Protein 3JS6 (pdb70)

B-factor: mean 37.09, std 14.94, range [9.84, 82.61]

Solvent-accessible surface area: 16331 Å² total

InterPro domains:
  IPR040607 Actin-like protein, N-terminal [PF17989] (8-165)
  IPR043129 ATPase, nucleotide binding domain [SSF53067] (5-173)
  IPR043129 ATPase, nucleotide binding domain [SSF53067] (182-334)
  IPR049067 Actin homologue MreB-like, C-terminal [PF21522] (188-307)

CATH classification: 3.30.420.40 (+1 more: 3.30.420.40)

Radius of gyration: 21.17 Å; Cα contacts (8 Å, |Δi|>4): 596; chains: 1; bounding box: 54×42×55 Å

Sequence (315 aa):
SNVYVALDFGNGFVKGKINDEKFVIPSRIGRKTNENNQLKGFVDNKLDVSEFIINGNNDEVLLFGNDLDKTTNTGKDTASTNDRYDIKSFKDLVECSIGLLAREVPEEVVNV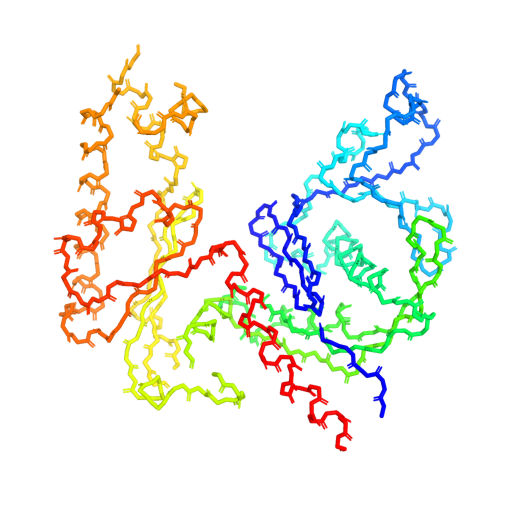VIATGPSNEIGTDKQAKFEKLLNKSRLIEIDGIAKTINVKGVKIVAQPGTLLDLNENGKVFKAFTEGKYSVLDFGSGTTIIDTYQNKRVEEESFVINKGTIDFYKRIASHVSTPRMIEKGLEFKDEFYKEQDSLIEEVSNFEITVGNINSIDRIIVTGGGANIHFDSLSHYYSDVFEKADDSQFSNV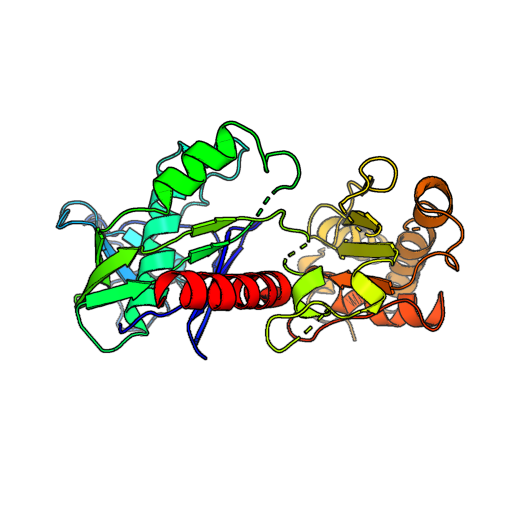RGYEKLGELLKNKVEQ

Foldseek 3Di:
DDEWEFWEPDDQWIWDDTDHDIDIAGQKKFWDDPPDDDQAQPDDDPDFKKWKDWQPNPVTTMIGGNCRVSRDVRIDHQDDPLVSLPPPSVLVSVVVRVVVNQVVDPDQEHEYEYFYEAPVCFPPVSVVSNVVSVQAWIWMAINNRTHTYHHLYYHYYHQVLLQQLPQDPLDGNPCLLAAKEWEFAAEAQKTWIWIDGNHTDPQQIDMGRHHVVNLLVQLCVVVVDSVVCVPDVVVVVSNCVSLVVVVVVVCSNCVRVHDLVRHQAYEYAYPCSVVCVVVNCVVDPNHYDYDPPSVCSSGSSSRSVRVVVVVVSVD

Organism: Staphylococcus aureus (NCBI:txid1280)

Nearest PDB structures (foldseek):
  3js6-assembly1_A  TM=1.003E+00  e=4.652E-65  Staphylococcus aureus
  4apw-assembly1_A  TM=8.406E-01  e=7.260E-22  Clostridium tetani
  2fsj-assembly1_A  TM=7.275E-01  e=1.769E-17  Thermoplasma acidophilum DSM 1728
  2fsk-assembly1_A  TM=7.259E-01  e=1.001E-16  Thermoplasma acidophilum DSM 1728
  4xhn-assembly1_A  TM=6.746E-01  e=5.666E-16  Bacillus thuringiensis serovar kurstaki str. YBT-1520

Structure (mmCIF, N/CA/C/O backbone):
data_3JS6
#
_entry.id   3JS6
#
_cell.length_a   49.710
_cell.length_b   74.040
_cell.length_c   50.630
_cell.angle_alpha   90.00
_cell.angle_beta   110.85
_cell.angle_gamma   90.00
#
_symmetry.space_group_name_H-M   'P 1 21 1'
#
loop_
_entity.id
_entity.type
_entity.pdbx_description
1 polymer 'Uncharacterized ParM protein'
2 water water
#
loop_
_atom_site.group_PDB
_atom_site.id
_atom_site.type_symbol
_atom_site.label_atom_id
_atom_site.label_alt_id
_atom_site.label_comp_id
_atom_site.label_asym_id
_atom_site.label_entity_id
_atom_site.label_seq_id
_atom_site.pdbx_PDB_ins_code
_atom_site.Cartn_x
_atom_site.Cartn_y
_atom_site.Cartn_z
_atom_site.occupancy
_atom_site.B_iso_or_equiv
_atom_site.auth_seq_id
_atom_site.auth_comp_id
_atom_site.auth_asym_id
_atom_site.auth_atom_id
_atom_site.pdbx_PDB_model_num
ATOM 1 N N . SER A 1 2 ? -15.514 -3.634 -17.250 1.00 60.31 2 SER A N 1
ATOM 2 C CA . SER A 1 2 ? -15.339 -4.126 -15.856 1.00 56.94 2 SER A CA 1
ATOM 3 C C . SER A 1 2 ? -15.130 -3.013 -14.828 1.00 56.72 2 SER A C 1
ATOM 4 O O . SER A 1 2 ? -14.788 -1.875 -15.166 1.00 60.08 2 SER A O 1
ATOM 7 N N . ASN A 1 3 ? -15.342 -3.376 -13.567 1.00 43.10 3 ASN A N 1
ATOM 8 C CA . ASN A 1 3 ? -15.216 -2.478 -12.422 1.00 45.61 3 ASN A CA 1
ATOM 9 C C . ASN A 1 3 ? -13.917 -2.846 -11.664 1.00 42.09 3 ASN A C 1
ATOM 10 O O . ASN A 1 3 ? -13.971 -3.494 -10.618 1.00 35.98 3 ASN A O 1
ATOM 15 N N . VAL A 1 4 ? -12.764 -2.424 -12.177 1.00 36.28 4 VAL A N 1
ATOM 16 C CA . VAL A 1 4 ? -11.487 -2.785 -11.554 1.00 31.47 4 VAL A CA 1
ATOM 17 C C . VAL A 1 4 ? -10.725 -1.632 -10.886 1.00 29.63 4 VAL A C 1
ATOM 18 O O . VAL A 1 4 ? -10.569 -0.557 -11.451 1.00 28.77 4 VAL A O 1
ATOM 22 N N . TYR A 1 5 ? -10.251 -1.879 -9.673 1.00 20.86 5 TYR A N 1
ATOM 23 C CA . TYR A 1 5 ? -9.503 -0.886 -8.898 1.00 19.64 5 TYR A CA 1
ATOM 24 C C . TYR A 1 5 ? -8.031 -1.251 -8.808 1.00 23.87 5 TYR A C 1
ATOM 25 O O . TYR A 1 5 ? -7.672 -2.407 -8.979 1.00 22.48 5 TYR A O 1
ATOM 34 N N . VAL A 1 6 ? -7.176 -0.273 -8.516 1.00 21.28 6 VAL A N 1
ATOM 35 C CA . VAL A 1 6 ? -5.762 -0.562 -8.416 1.00 19.28 6 VAL A CA 1
ATOM 36 C C . VAL A 1 6 ? -5.297 -0.449 -6.965 1.00 22.13 6 VAL A C 1
ATOM 37 O O . VAL A 1 6 ? -5.475 0.587 -6.339 1.00 22.91 6 VAL A O 1
ATOM 49 N N . ALA A 1 8 ? -2.091 -0.506 -4.483 1.00 18.60 8 ALA A N 1
ATOM 50 C CA . ALA A 1 8 ? -0.647 -0.374 -4.479 1.00 14.71 8 ALA A CA 1
ATOM 51 C C . ALA A 1 8 ? -0.248 -0.641 -3.030 1.00 15.84 8 ALA A C 1
ATOM 52 O O . ALA A 1 8 ? -0.801 -0.044 -2.111 1.00 19.64 8 ALA A O 1
ATOM 54 N N . LEU A 1 9 ? 0.700 -1.552 -2.849 1.00 18.30 9 LEU A N 1
ATOM 55 C CA . LEU A 1 9 ? 1.143 -1.964 -1.513 1.00 21.73 9 LEU A CA 1
ATOM 56 C C . LEU A 1 9 ? 2.646 -1.987 -1.421 1.00 20.43 9 LEU A C 1
ATOM 57 O O . LEU A 1 9 ? 3.321 -2.339 -2.380 1.00 22.27 9 LEU A O 1
ATOM 62 N N . ASP A 1 10 ? 3.163 -1.629 -0.252 1.00 21.77 10 ASP A N 1
ATOM 63 C CA . ASP A 1 10 ? 4.612 -1.599 -0.038 1.00 20.48 10 ASP A CA 1
ATOM 64 C C . ASP A 1 10 ? 4.858 -2.214 1.329 1.00 21.57 10 ASP A C 1
ATOM 65 O O . ASP A 1 10 ? 4.611 -1.558 2.350 1.00 20.84 10 ASP A O 1
ATOM 70 N N . PHE A 1 11 ? 5.307 -3.464 1.355 1.00 17.72 11 PHE A N 1
ATOM 71 C CA . PHE A 1 11 ? 5.564 -4.153 2.615 1.00 24.36 11 PHE A CA 1
ATOM 72 C C . PHE A 1 11 ? 7.022 -3.939 3.002 1.00 29.63 11 PHE A C 1
ATOM 73 O O . PHE A 1 11 ? 7.865 -4.801 2.801 1.00 33.14 11 PHE A O 1
ATOM 81 N N . GLY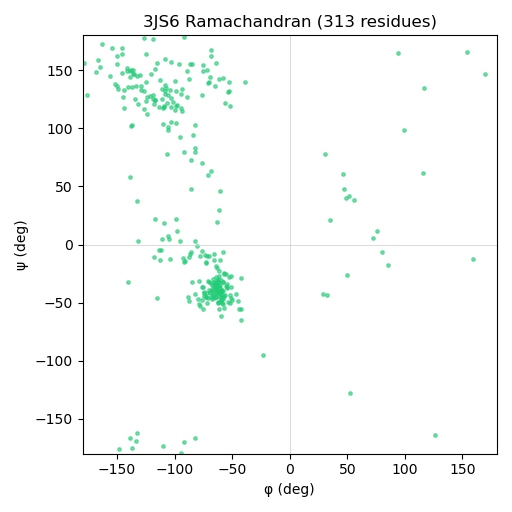 A 1 12 ? 7.305 -2.775 3.562 1.00 41.26 12 GLY A N 1
ATOM 82 C CA . GLY A 1 12 ? 8.671 -2.448 3.907 1.00 48.32 12 GLY A CA 1
ATOM 83 C C . GLY A 1 12 ? 9.174 -2.774 5.291 1.00 54.67 12 GLY A C 1
ATOM 84 O O . GLY A 1 12 ? 8.544 -3.495 6.083 1.00 49.97 12 GLY A O 1
ATOM 85 N N . ASN A 1 13 ? 10.364 -2.235 5.539 1.00 61.04 13 ASN A N 1
ATOM 86 C CA . ASN A 1 13 ? 11.084 -2.354 6.794 1.00 62.40 13 ASN A CA 1
ATOM 87 C C . ASN A 1 13 ? 10.160 -2.661 7.965 1.00 58.15 13 ASN A C 1
ATOM 88 O O . ASN A 1 13 ? 9.831 -3.819 8.233 1.00 63.48 13 ASN A O 1
ATOM 93 N N . GLY A 1 14 ? 9.749 -1.607 8.657 1.00 52.21 14 GLY A N 1
ATOM 94 C CA . GLY A 1 14 ? 8.868 -1.759 9.794 1.00 47.26 14 GLY A CA 1
ATOM 95 C C . GLY A 1 14 ? 7.469 -1.217 9.566 1.00 38.17 14 GLY A C 1
ATOM 96 O O . GLY A 1 14 ? 6.661 -1.222 10.489 1.00 28.14 14 GLY A O 1
ATOM 97 N N . PHE A 1 15 ? 7.169 -0.769 8.346 1.00 31.05 15 PHE A N 1
ATOM 98 C CA . PHE A 1 15 ? 5.846 -0.214 8.049 1.00 30.01 15 PHE A CA 1
ATOM 99 C C . PHE A 1 15 ? 5.273 -0.729 6.732 1.00 28.84 15 PHE A C 1
ATOM 100 O O . PHE A 1 15 ? 6.011 -0.970 5.781 1.00 28.65 15 PHE A O 1
ATOM 108 N N . VAL A 1 16 ? 3.953 -0.871 6.682 1.00 25.12 16 VAL A N 1
ATOM 109 C CA . VAL A 1 16 ? 3.281 -1.296 5.455 1.00 24.29 16 VAL A CA 1
ATOM 110 C C . VAL A 1 16 ? 2.560 -0.054 4.949 1.00 19.98 16 VAL A C 1
ATOM 111 O O . VAL A 1 16 ? 1.853 0.604 5.721 1.00 22.32 16 VAL A O 1
ATOM 115 N N . LYS A 1 17 ? 2.750 0.285 3.680 1.00 17.35 17 LYS A N 1
ATOM 116 C CA . LYS A 1 17 ? 2.082 1.451 3.099 1.00 16.35 17 LYS A CA 1
ATOM 117 C C . LYS A 1 17 ? 1.084 0.900 2.071 1.00 17.67 17 LYS A C 1
ATOM 118 O O . LYS A 1 17 ? 1.393 -0.051 1.366 1.00 16.47 17 LYS A O 1
ATOM 124 N N . GLY A 1 18 ? -0.090 1.512 1.997 1.00 17.19 18 GLY A N 1
ATOM 125 C CA . GLY A 1 18 ? -1.099 1.082 1.055 1.00 14.39 18 GLY A CA 1
ATOM 126 C C . GLY A 1 18 ? -1.846 2.248 0.431 1.00 18.11 18 GLY A C 1
ATOM 127 O O . GLY A 1 18 ? -2.021 3.298 1.044 1.00 18.85 18 GLY A O 1
ATOM 128 N N . LYS A 1 19 ? -2.297 2.080 -0.808 1.00 19.52 19 LYS A N 1
ATOM 129 C CA . LYS A 1 19 ? -3.054 3.162 -1.433 1.00 17.71 19 LYS A CA 1
ATOM 130 C C . LYS A 1 19 ? -4.057 2.589 -2.426 1.00 17.29 19 LYS A C 1
ATOM 131 O O . LYS A 1 19 ? -3.745 1.654 -3.159 1.00 18.54 19 LYS A O 1
ATOM 137 N N . ILE A 1 20 ? -5.272 3.122 -2.407 1.00 21.46 20 ILE A N 1
ATOM 138 C CA . ILE A 1 20 ? -6.296 2.721 -3.359 1.00 19.17 20 ILE A CA 1
ATOM 139 C C . ILE A 1 20 ? -7.074 3.999 -3.630 1.00 19.08 20 ILE A C 1
ATOM 140 O O . ILE A 1 20 ? -7.514 4.668 -2.704 1.00 22.67 20 ILE A O 1
ATOM 145 N N . ASN A 1 21 ? -7.216 4.347 -4.911 1.00 23.24 21 ASN A N 1
ATOM 146 C CA . ASN A 1 21 ? -7.886 5.577 -5.284 1.00 26.32 21 ASN A CA 1
ATOM 147 C C . ASN A 1 21 ? -7.213 6.719 -4.500 1.00 25.19 21 ASN A C 1
ATOM 148 O O . ASN A 1 21 ? -5.985 6.842 -4.534 1.00 27.19 21 ASN A O 1
ATOM 153 N N . ASP A 1 22 ? -7.980 7.539 -3.790 1.00 25.89 22 ASP A N 1
ATOM 154 C CA . ASP A 1 22 ? -7.384 8.643 -3.037 1.00 35.28 22 ASP A CA 1
ATOM 155 C C . ASP A 1 22 ? -7.175 8.307 -1.568 1.00 33.25 22 ASP A C 1
ATOM 156 O O . ASP A 1 22 ? -6.876 9.178 -0.763 1.00 31.80 22 ASP A O 1
ATOM 161 N N . GLU A 1 23 ? -7.326 7.033 -1.233 1.00 22.37 23 GLU A N 1
ATOM 162 C CA . GLU A 1 23 ? -7.189 6.566 0.144 1.00 29.07 23 GLU A CA 1
ATOM 163 C C . GLU A 1 23 ? -5.815 5.942 0.386 1.00 27.07 23 GLU A C 1
ATOM 164 O O . GLU A 1 23 ? -5.286 5.232 -0.472 1.00 27.61 23 GLU A O 1
ATOM 170 N N . LYS A 1 24 ? -5.220 6.194 1.546 1.00 23.21 24 LYS A N 1
ATOM 171 C CA . LYS A 1 24 ? -3.927 5.579 1.800 1.00 24.86 24 LYS A CA 1
ATOM 172 C C . LYS A 1 24 ? -3.717 5.318 3.273 1.00 20.78 24 LYS A C 1
ATOM 173 O O . LYS A 1 24 ? -4.449 5.844 4.083 1.00 22.19 24 LYS A O 1
ATOM 179 N N . PHE A 1 25 ? -2.759 4.452 3.607 1.00 20.50 25 PHE A N 1
ATOM 180 C CA . PHE A 1 25 ? -2.453 4.160 5.004 1.00 21.45 25 PHE A CA 1
ATOM 181 C C . PHE A 1 25 ? -0.995 3.797 5.184 1.00 21.54 25 PHE A C 1
ATOM 182 O O . PHE A 1 25 ? -0.338 3.375 4.237 1.00 22.25 25 PHE A O 1
ATOM 190 N N . VAL A 1 26 ? -0.481 4.000 6.399 1.00 20.79 26 VAL A N 1
ATOM 191 C CA . VAL A 1 26 ? 0.884 3.624 6.745 1.00 21.75 26 VAL A CA 1
ATOM 192 C C . VAL A 1 26 ? 0.750 3.158 8.208 1.00 18.66 26 VAL A C 1
ATOM 193 O O . VAL A 1 26 ? 0.315 3.895 9.065 1.00 23.71 26 VAL A O 1
ATOM 197 N N . ILE A 1 27 ? 1.051 1.885 8.430 1.00 20.39 27 ILE A N 1
ATOM 198 C CA . ILE A 1 27 ? 0.874 1.215 9.718 1.00 21.55 27 ILE A CA 1
ATOM 199 C C . ILE A 1 27 ? 2.073 0.331 9.973 1.00 25.61 27 ILE A C 1
ATOM 200 O O . ILE A 1 27 ? 2.617 -0.266 9.028 1.00 21.74 27 ILE A O 1
ATOM 205 N N . PRO A 1 28 ? 2.508 0.228 11.247 1.00 27.40 28 PRO A N 1
ATOM 206 C CA . PRO A 1 28 ? 3.654 -0.613 11.594 1.00 24.49 28 PRO A CA 1
ATOM 207 C C . PRO A 1 28 ? 3.404 -2.053 11.171 1.00 23.89 28 PRO A C 1
ATOM 208 O O . PRO A 1 28 ? 2.288 -2.545 11.252 1.00 22.21 28 PRO A O 1
ATOM 212 N N . SER A 1 29 ? 4.456 -2.726 10.720 1.00 19.06 29 SER A N 1
ATOM 213 C CA . SER A 1 29 ? 4.346 -4.108 10.279 1.00 24.07 29 SER A CA 1
ATOM 214 C C . SER A 1 29 ? 4.251 -5.030 11.504 1.00 28.78 29 SER A C 1
ATOM 215 O O . SER A 1 29 ? 5.183 -5.753 11.819 1.00 23.88 29 SER A O 1
ATOM 218 N N . ARG A 1 30 ? 3.112 -4.966 12.191 1.00 27.64 30 ARG A N 1
ATOM 219 C CA . ARG A 1 30 ? 2.835 -5.736 13.406 1.00 22.32 30 ARG A CA 1
ATOM 220 C C . ARG A 1 30 ? 1.415 -6.230 13.275 1.00 18.86 30 ARG A C 1
ATOM 221 O O . ARG A 1 30 ? 0.588 -5.579 12.663 1.00 22.29 30 ARG A O 1
ATOM 229 N N . ILE A 1 31 ? 1.121 -7.373 13.864 1.00 21.68 31 ILE A N 1
ATOM 230 C CA . ILE A 1 31 ? -0.225 -7.908 13.791 1.00 24.08 31 ILE A CA 1
ATOM 231 C C . ILE A 1 31 ? -0.592 -8.543 15.134 1.00 25.01 31 ILE A C 1
ATOM 232 O O . ILE A 1 31 ? 0.282 -8.979 15.879 1.00 25.13 31 ILE A O 1
ATOM 237 N N . GLY A 1 32 ? -1.879 -8.561 15.448 1.00 20.95 32 GLY A N 1
ATOM 238 C CA . GLY A 1 32 ? -2.335 -9.161 16.689 1.00 24.41 32 GLY A CA 1
ATOM 239 C C . GLY A 1 32 ? -3.531 -10.069 16.448 1.00 29.18 32 GLY A C 1
ATOM 240 O O . GLY A 1 32 ? -3.902 -10.379 15.300 1.00 21.79 32 GLY A O 1
ATOM 241 N N . ARG A 1 33 ? -4.165 -10.484 17.533 1.00 19.90 33 ARG A N 1
ATOM 242 C CA . ARG A 1 33 ? -5.315 -11.361 17.435 1.00 23.93 33 ARG A CA 1
ATOM 243 C C . ARG A 1 33 ? -6.170 -11.096 18.638 1.00 30.32 33 ARG A C 1
ATOM 244 O O . ARG A 1 33 ? -5.645 -10.926 19.741 1.00 30.37 33 ARG A O 1
ATOM 252 N N . LYS A 1 34 ? -7.479 -11.034 18.455 1.00 27.56 34 LYS A N 1
ATOM 253 C CA . LYS A 1 34 ? -8.288 -10.781 19.624 1.00 43.38 34 LYS A CA 1
ATOM 254 C C . LYS A 1 34 ? -8.740 -12.101 20.200 1.00 46.45 34 LYS A C 1
ATOM 255 O O . LYS A 1 34 ? -9.464 -12.864 19.560 1.00 46.65 34 LYS A O 1
ATOM 261 N N . THR A 1 35 ? -8.264 -12.370 21.412 1.00 48.65 35 THR A N 1
ATOM 262 C CA . THR A 1 35 ? -8.578 -13.593 22.128 1.00 53.82 35 THR A CA 1
ATOM 263 C C . THR A 1 35 ? -9.367 -13.268 23.385 1.00 57.06 35 THR A C 1
ATOM 264 O O . THR A 1 35 ? -9.273 -12.156 23.911 1.00 49.98 35 THR A O 1
ATOM 268 N N . ASN A 1 36 ? -10.132 -14.250 23.858 1.00 61.94 36 ASN A N 1
ATOM 269 C CA . ASN A 1 36 ? -10.981 -14.099 25.038 1.00 65.25 36 ASN A CA 1
ATOM 270 C C . ASN A 1 36 ? -10.239 -13.887 26.351 1.00 67.68 36 ASN A C 1
ATOM 271 O O . ASN A 1 36 ? -10.868 -13.618 27.378 1.00 69.82 36 ASN A O 1
ATOM 276 N N . GLU A 1 37 ? -8.916 -14.017 26.339 1.00 66.34 37 GLU A N 1
ATOM 277 C CA . GLU A 1 37 ? -8.160 -13.806 27.566 1.00 69.71 37 GLU A CA 1
ATOM 278 C C . GLU A 1 37 ? -8.176 -12.313 27.893 1.00 70.26 37 GLU A C 1
ATOM 279 O O . GLU A 1 37 ? -7.133 -11.664 27.981 1.00 74.07 37 GLU A O 1
ATOM 285 N N . ASN A 1 38 ? -9.389 -11.794 28.084 1.00 70.99 38 ASN A N 1
ATOM 286 C CA . ASN A 1 38 ? -9.642 -10.385 28.373 1.00 68.03 38 ASN A CA 1
ATOM 287 C C . ASN A 1 38 ? -8.679 -9.669 29.299 1.00 65.25 38 ASN A C 1
ATOM 288 O O . ASN A 1 38 ? -8.232 -10.190 30.329 1.00 63.61 38 ASN A O 1
ATOM 293 N N . ASN A 1 39 ? -8.395 -8.437 28.913 1.00 59.84 39 ASN A N 1
ATOM 294 C CA . ASN A 1 39 ? -7.480 -7.585 29.631 1.00 53.37 39 ASN A CA 1
ATOM 295 C C . ASN A 1 39 ? -8.260 -6.704 30.594 1.00 45.62 39 ASN A C 1
ATOM 296 O O . ASN A 1 39 ? -9.486 -6.795 30.682 1.00 43.78 39 ASN A O 1
ATOM 301 N N . GLN A 1 40 ? -7.548 -5.855 31.319 1.00 42.62 40 GLN A N 1
ATOM 302 C CA . GLN A 1 40 ? -8.197 -4.966 32.261 1.00 38.06 40 GLN A CA 1
ATOM 303 C C . GLN A 1 40 ? -8.827 -3.796 31.515 1.00 37.64 40 GLN A C 1
ATOM 304 O O . GLN A 1 40 ? -10.006 -3.529 31.699 1.00 37.28 40 GLN A O 1
ATOM 310 N N . LEU A 1 41 ? -8.051 -3.096 30.680 1.00 31.87 41 LEU A N 1
ATOM 311 C CA . LEU A 1 41 ? -8.579 -1.963 29.911 1.00 31.51 41 LEU A CA 1
ATOM 312 C C . LEU A 1 41 ? -8.606 -2.109 28.382 1.00 30.45 41 LEU A C 1
ATOM 313 O O . LEU A 1 41 ? -9.591 -1.763 27.731 1.00 28.79 41 LEU A O 1
ATOM 318 N N . LYS A 1 42 ? -7.507 -2.579 27.820 1.00 29.06 42 LYS A N 1
ATOM 319 C CA . LYS A 1 42 ? -7.381 -2.712 26.367 1.00 29.10 42 LYS A CA 1
ATOM 320 C C . LYS A 1 42 ? -8.546 -3.481 25.757 1.00 28.88 42 LYS A C 1
ATOM 321 O O . LYS A 1 42 ? -8.787 -4.628 26.112 1.00 30.71 42 LYS A O 1
ATOM 327 N N . GLY A 1 43 ? -9.282 -2.830 24.865 1.00 33.26 43 GLY A N 1
ATOM 328 C CA . GLY A 1 43 ? -10.421 -3.481 24.231 1.00 40.73 43 GLY A CA 1
ATOM 329 C C . GLY A 1 43 ? -11.697 -3.372 25.054 1.00 40.18 43 GLY A C 1
ATOM 330 O O . GLY A 1 43 ? -12.803 -3.582 24.540 1.00 39.03 43 GLY A O 1
ATOM 331 N N . PHE A 1 44 ? -11.550 -3.046 26.335 1.00 30.02 44 PHE A N 1
ATOM 332 C CA . PHE A 1 44 ? -12.707 -2.910 27.209 1.00 30.49 44 PHE A CA 1
ATOM 333 C C . PHE A 1 44 ? -13.290 -1.481 27.200 1.00 24.03 44 PHE A C 1
ATOM 334 O O . PHE A 1 44 ? -14.495 -1.303 27.112 1.00 25.81 44 PHE A O 1
ATOM 342 N N . VAL A 1 45 ? -12.438 -0.462 27.286 1.00 27.81 45 VAL A N 1
ATOM 343 C CA . VAL A 1 45 ? -12.913 0.929 27.291 1.00 28.74 45 VAL A CA 1
ATOM 344 C C . VAL A 1 45 ? -13.492 1.325 25.916 1.00 39.75 45 VAL A C 1
ATOM 345 O O . VAL A 1 45 ? -13.216 0.658 24.917 1.00 37.08 45 VAL A O 1
ATOM 349 N N . ASP A 1 46 ? -14.276 2.402 25.857 1.00 32.43 46 ASP A N 1
ATOM 350 C CA . ASP A 1 46 ? -14.908 2.831 24.595 1.00 42.91 46 ASP A CA 1
ATOM 351 C C . ASP A 1 46 ? -14.130 3.673 23.566 1.00 37.72 46 ASP A C 1
ATOM 352 O O . ASP A 1 46 ? -14.702 4.071 22.550 1.00 39.97 46 ASP A O 1
ATOM 357 N N . ASN A 1 47 ? -12.855 3.952 23.802 1.00 30.95 47 ASN A N 1
ATOM 358 C CA . ASN A 1 47 ? -12.093 4.763 22.857 1.00 33.52 47 ASN A CA 1
ATOM 359 C C . ASN A 1 47 ? -12.180 4.203 21.439 1.00 36.90 47 ASN A C 1
ATOM 360 O O . ASN A 1 47 ? -12.004 3.003 21.235 1.00 31.31 47 ASN A O 1
ATOM 365 N N . LYS A 1 48 ? -12.464 5.077 20.471 1.00 29.81 48 LYS A N 1
ATOM 366 C CA . LYS A 1 48 ? -12.533 4.672 19.065 1.00 35.16 48 LYS A CA 1
ATOM 367 C C . LYS A 1 48 ? -11.089 4.669 18.593 1.00 29.01 48 LYS A C 1
ATOM 368 O O . LYS A 1 48 ? -10.499 5.729 18.350 1.00 34.63 48 LYS A O 1
ATOM 374 N N . LEU A 1 49 ? -10.521 3.479 18.481 1.00 24.86 49 LEU A N 1
ATOM 375 C CA . LEU A 1 49 ? -9.122 3.334 18.100 1.00 20.85 49 LEU A CA 1
ATOM 376 C C . LEU A 1 49 ? -8.908 3.081 16.615 1.00 29.59 49 LEU A C 1
ATOM 377 O O . LEU A 1 49 ? -9.788 2.557 15.919 1.00 30.85 49 LEU A O 1
ATOM 382 N N . ASP A 1 50 ? -7.724 3.449 16.141 1.00 25.11 50 ASP A N 1
ATOM 383 C CA . ASP A 1 50 ? -7.376 3.259 14.737 1.00 30.66 50 ASP A CA 1
ATOM 384 C C . ASP A 1 50 ? -6.832 1.847 14.563 1.00 21.49 50 ASP A C 1
ATOM 385 O O . ASP A 1 50 ? -5.614 1.631 14.421 1.00 24.47 50 ASP A O 1
ATOM 390 N N . VAL A 1 51 ? -7.740 0.881 14.640 1.00 22.24 51 VAL A N 1
ATOM 391 C CA . VAL A 1 51 ? -7.382 -0.525 14.494 1.00 22.31 51 VAL A CA 1
ATOM 392 C C . VAL A 1 51 ? -8.642 -1.260 14.039 1.00 25.48 51 VAL A C 1
ATOM 393 O O . VAL A 1 51 ? -9.749 -0.896 14.430 1.00 24.39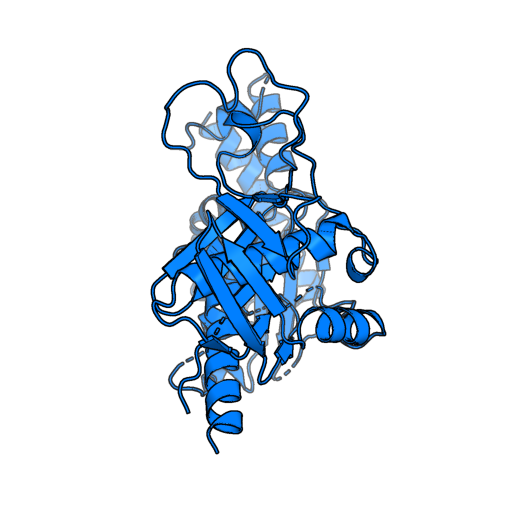 51 VAL A O 1
ATOM 397 N N . SER A 1 52 ? -8.479 -2.278 13.201 1.00 21.14 52 SER A N 1
ATOM 398 C CA . SER A 1 52 ? -9.618 -3.038 12.698 1.00 24.28 52 SER A CA 1
ATOM 399 C C . SER A 1 52 ? -9.517 -4.535 12.957 1.00 21.80 52 SER A C 1
ATOM 400 O O . SER A 1 52 ? -8.451 -5.058 13.271 1.00 24.05 52 SER A O 1
ATOM 403 N N . GLU A 1 53 ? -10.650 -5.210 12.829 1.00 25.04 53 GLU A N 1
ATOM 404 C CA . GLU A 1 53 ? -10.731 -6.651 13.028 1.00 25.84 53 GLU A CA 1
ATOM 405 C C . GLU A 1 53 ? -10.916 -7.290 11.680 1.00 23.53 53 GLU A C 1
ATOM 406 O O . GLU A 1 53 ? -11.739 -6.820 10.883 1.00 19.96 53 GLU A O 1
ATOM 412 N N . PHE A 1 54 ? -10.153 -8.355 11.427 1.00 23.50 54 PHE A N 1
ATOM 413 C CA . PHE A 1 54 ? -10.208 -9.062 10.152 1.00 23.54 54 PHE A CA 1
ATOM 414 C C . PHE A 1 54 ? -10.506 -10.553 10.301 1.00 23.30 54 PHE A C 1
ATOM 415 O O . PHE A 1 54 ? -9.827 -11.259 11.062 1.00 22.04 54 PHE A O 1
ATOM 423 N N . ILE A 1 55 ? -11.524 -11.019 9.577 1.00 20.01 55 ILE A N 1
ATOM 424 C CA . ILE A 1 55 ? -11.866 -12.448 9.556 1.00 21.93 55 ILE A CA 1
ATOM 425 C C . ILE A 1 55 ? -11.679 -12.866 8.106 1.00 21.81 55 ILE A C 1
ATOM 426 O O . ILE A 1 55 ? -12.326 -12.316 7.193 1.00 20.00 55 ILE A O 1
ATOM 431 N N . ILE A 1 56 ? -10.795 -13.837 7.892 1.00 20.60 56 ILE A N 1
ATOM 432 C CA . ILE A 1 56 ? -10.455 -14.284 6.534 1.00 19.86 56 ILE A CA 1
ATOM 433 C C . ILE A 1 56 ? -11.117 -15.619 6.158 1.00 22.94 56 ILE A C 1
ATOM 434 O O . ILE A 1 56 ? -10.962 -16.615 6.871 1.00 20.10 56 ILE A O 1
ATOM 439 N N . ASN A 1 57 ? -11.821 -15.626 5.028 1.00 22.53 57 ASN A N 1
ATOM 440 C CA . ASN A 1 57 ? -12.528 -16.817 4.509 1.00 22.41 57 ASN A CA 1
ATOM 441 C C . ASN A 1 57 ? -13.410 -17.545 5.519 1.00 21.28 57 ASN A C 1
ATOM 442 O O . ASN A 1 57 ? -13.456 -18.782 5.557 1.00 23.62 57 ASN A O 1
ATOM 447 N N . GLY A 1 58 ? -14.110 -16.786 6.342 1.00 24.28 58 GLY A N 1
ATOM 448 C CA . GLY A 1 58 ? -15.010 -17.395 7.315 1.00 21.70 58 GLY A CA 1
ATOM 449 C C . GLY A 1 58 ? -14.352 -18.033 8.523 1.00 23.28 58 GLY A C 1
ATOM 450 O O . GLY A 1 58 ? -15.011 -18.751 9.284 1.00 25.07 58 GLY A O 1
ATOM 451 N N . ASN A 1 59 ? -13.063 -17.791 8.723 1.00 22.84 59 ASN A N 1
ATOM 452 C CA . ASN A 1 59 ? -12.401 -18.387 9.884 1.00 25.01 59 ASN A CA 1
ATOM 453 C C . ASN A 1 59 ? -12.637 -17.557 11.151 1.00 24.31 59 ASN A C 1
ATOM 454 O O . ASN A 1 59 ? -11.798 -16.739 11.540 1.00 24.32 59 ASN A O 1
ATOM 459 N N . ASN A 1 60 ? -13.785 -17.793 11.779 1.00 24.93 60 ASN A N 1
ATOM 460 C CA . ASN A 1 60 ? -14.197 -17.100 12.999 1.00 26.27 60 ASN A CA 1
ATOM 461 C C . ASN A 1 60 ? -13.303 -17.420 14.188 1.00 31.56 60 ASN A C 1
ATOM 462 O O . ASN A 1 60 ? -13.390 -16.758 15.212 1.00 30.41 60 ASN A O 1
ATOM 467 N N . ASP A 1 61 ? -12.469 -18.443 14.062 1.00 26.09 61 ASP A N 1
ATOM 468 C CA . ASP A 1 61 ? -11.594 -18.846 15.156 1.00 30.68 61 ASP A CA 1
ATOM 469 C C . ASP A 1 61 ? -10.384 -17.926 15.271 1.00 34.08 61 ASP A C 1
ATOM 470 O O . ASP A 1 61 ? -9.637 -17.983 16.249 1.00 31.13 61 ASP A O 1
ATOM 475 N N . GLU A 1 62 ? -10.202 -17.070 14.273 1.00 29.15 62 GLU A N 1
ATOM 476 C CA . GLU A 1 62 ? -9.075 -16.156 14.293 1.00 32.30 62 GLU A CA 1
ATOM 477 C C . GLU A 1 62 ? -9.449 -14.763 13.846 1.00 29.73 62 GLU A C 1
ATOM 478 O O . GLU A 1 62 ? -9.579 -14.488 12.654 1.00 27.08 62 GLU A O 1
ATOM 484 N N . VAL A 1 63 ? -9.610 -13.871 14.803 1.00 25.49 63 VAL A N 1
ATOM 485 C CA . VAL A 1 63 ? -9.947 -12.496 14.459 1.00 24.11 63 VAL A CA 1
ATOM 486 C C . VAL A 1 63 ? -8.627 -11.741 14.517 1.00 23.52 63 VAL A C 1
ATOM 487 O O . VAL A 1 63 ? -8.104 -11.485 15.599 1.00 24.14 63 VAL A O 1
ATOM 491 N N . LEU A 1 64 ? -8.071 -11.422 13.349 1.00 16.78 64 LEU A N 1
ATOM 492 C CA . LEU A 1 64 ? -6.790 -10.719 13.282 1.00 18.10 64 LEU A CA 1
ATOM 493 C C . LEU A 1 64 ? -6.961 -9.233 13.642 1.00 20.11 64 LEU A C 1
ATOM 494 O O . LEU A 1 64 ? -8.005 -8.654 13.376 1.00 21.05 64 LEU A O 1
ATOM 499 N N . LEU A 1 65 ? -5.927 -8.631 14.228 1.00 19.88 65 LEU A N 1
ATOM 500 C CA . LEU A 1 65 ? -5.952 -7.217 14.623 1.00 24.92 65 LEU A CA 1
ATOM 501 C C . LEU A 1 65 ? -4.824 -6.491 13.910 1.00 20.58 65 LEU A C 1
ATOM 502 O O . LEU A 1 65 ? -3.652 -6.900 13.990 1.00 20.38 65 LEU A O 1
ATOM 507 N N . PHE A 1 66 ? -5.169 -5.401 13.236 1.00 18.79 66 PHE A N 1
ATOM 508 C CA . PHE A 1 66 ? -4.188 -4.642 12.461 1.00 18.20 66 PHE A CA 1
ATOM 509 C C . PHE A 1 66 ? -4.557 -3.167 12.432 1.00 19.23 66 PHE A C 1
ATOM 510 O O . PHE A 1 66 ? -5.714 -2.814 12.189 1.00 21.77 66 PHE A O 1
ATOM 518 N N . GLY A 1 67 ? -3.570 -2.309 12.673 1.00 18.90 67 GLY A N 1
ATOM 519 C CA . GLY A 1 67 ? -3.815 -0.873 12.678 1.00 17.51 67 GLY A CA 1
ATOM 520 C C . GLY A 1 67 ? -2.818 -0.118 13.546 1.00 24.52 67 GLY A C 1
ATOM 521 O O . GLY A 1 67 ? -2.091 -0.708 14.360 1.00 20.54 67 GLY A O 1
ATOM 522 N N . ASN A 1 68 ? -2.777 1.197 13.369 1.00 24.27 68 ASN A N 1
ATOM 523 C CA . ASN A 1 68 ? -1.867 2.048 14.131 1.00 25.41 68 ASN A CA 1
ATOM 524 C C . ASN A 1 68 ? -2.044 1.953 15.642 1.00 26.73 68 ASN A C 1
ATOM 525 O O . ASN A 1 68 ? -1.076 2.102 16.391 1.00 32.09 68 ASN A O 1
ATOM 530 N N . ASP A 1 69 ? -3.270 1.709 16.096 1.00 24.34 69 ASP A N 1
ATOM 531 C CA . ASP A 1 69 ? -3.527 1.628 17.538 1.00 22.39 69 ASP A CA 1
ATOM 532 C C . ASP A 1 69 ? -3.574 0.205 18.065 1.00 26.96 69 ASP A C 1
ATOM 533 O O . ASP A 1 69 ? -4.148 -0.054 19.137 1.00 27.74 69 ASP A O 1
ATOM 538 N N . LEU A 1 70 ? -2.957 -0.711 17.325 1.00 22.68 70 LEU A N 1
ATOM 539 C CA . LEU A 1 70 ? -2.930 -2.114 17.704 1.00 21.23 70 LEU A CA 1
ATOM 540 C C . LEU A 1 70 ? -2.674 -2.366 19.194 1.00 25.74 70 LEU A C 1
ATOM 541 O O . LEU A 1 70 ? -3.455 -3.047 19.866 1.00 22.32 70 LEU A O 1
ATOM 546 N N . ASP A 1 71 ? -1.562 -1.825 19.692 1.00 25.99 71 ASP A N 1
ATOM 547 C CA . ASP A 1 71 ? -1.152 -2.054 21.073 1.00 29.20 71 ASP A CA 1
ATOM 548 C C . ASP A 1 71 ? -2.030 -1.387 22.126 1.00 31.39 71 ASP A C 1
ATOM 549 O O . ASP A 1 71 ? -1.889 -1.659 23.325 1.00 30.31 71 ASP A O 1
ATOM 554 N N . LYS A 1 72 ? -2.938 -0.522 21.676 1.00 27.12 72 LYS A N 1
ATOM 555 C CA . LYS A 1 72 ? -3.881 0.130 22.586 1.00 30.09 72 LYS A CA 1
ATOM 556 C C . LYS A 1 72 ? -5.116 -0.751 22.763 1.00 29.83 72 LYS A C 1
ATOM 557 O O . LYS A 1 72 ? -5.948 -0.522 23.661 1.00 27.89 72 LYS A O 1
ATOM 563 N N . THR A 1 73 ? -5.241 -1.788 21.938 1.00 29.84 73 THR A N 1
ATOM 564 C CA . THR A 1 73 ? -6.415 -2.646 22.066 1.00 26.92 73 THR A CA 1
ATOM 565 C C . THR A 1 73 ? -6.111 -4.088 22.430 1.00 24.95 73 THR A C 1
ATOM 566 O O . THR A 1 73 ? -7.011 -4.857 22.784 1.00 30.97 73 THR A O 1
ATOM 570 N N . THR A 1 74 ? -4.845 -4.469 22.375 1.00 22.47 74 THR A N 1
ATOM 571 C CA . THR A 1 74 ? -4.499 -5.838 22.684 1.00 29.25 74 THR A CA 1
ATOM 572 C C . THR A 1 74 ? -3.066 -5.920 23.177 1.00 28.00 74 THR A C 1
ATOM 573 O O . THR A 1 74 ? -2.292 -4.970 23.052 1.00 28.83 74 THR A O 1
ATOM 577 N N . ASN A 1 75 ? -2.716 -7.070 23.702 1.00 29.52 75 ASN A N 1
ATOM 578 C CA . ASN A 1 75 ? -1.400 -7.266 24.179 1.00 27.76 75 ASN A CA 1
ATOM 579 C C . ASN A 1 75 ? -0.758 -8.284 23.242 1.00 31.74 75 ASN A C 1
ATOM 580 O O . ASN A 1 75 ? 0.428 -8.566 23.330 1.00 32.45 75 ASN A O 1
ATOM 585 N N . THR A 1 76 ? -1.593 -8.839 22.266 1.00 28.57 76 THR A N 1
ATOM 586 C CA . THR A 1 76 ? -1.111 -9.878 21.284 1.00 34.59 76 THR A CA 1
ATOM 587 C C . THR A 1 76 ? -0.242 -9.321 20.152 1.00 29.07 76 THR A C 1
ATOM 588 O O . THR A 1 76 ? 0.284 -10.103 19.371 1.00 28.45 76 THR A O 1
ATOM 592 N N . GLY A 1 77 ? -0.075 -8.018 20.056 1.00 23.15 77 GLY A N 1
ATOM 593 C CA . GLY A 1 77 ? 0.718 -7.397 19.000 1.00 28.43 77 GLY A CA 1
ATOM 594 C C . GLY A 1 77 ? 2.128 -7.970 18.899 1.00 34.05 77 GLY A C 1
ATOM 595 O O . GLY A 1 77 ? 2.831 -8.081 19.911 1.00 32.93 77 GLY A O 1
ATOM 596 N N . LYS A 1 78 ? 2.521 -8.313 17.678 1.00 29.71 78 LYS A N 1
ATOM 597 C CA . LYS A 1 78 ? 3.859 -8.842 17.437 1.00 27.88 78 LYS A CA 1
ATOM 598 C C . LYS A 1 78 ? 4.365 -8.373 16.070 1.00 37.83 78 LYS A C 1
ATOM 599 O O . LYS A 1 78 ? 3.568 -8.183 15.158 1.00 31.01 78 LYS A O 1
ATOM 605 N N . ASP A 1 79 ? 5.662 -8.171 15.927 1.00 29.74 79 ASP A N 1
ATOM 606 C CA . ASP A 1 79 ? 6.211 -7.752 14.635 1.00 33.03 79 ASP A CA 1
ATOM 607 C C . ASP A 1 79 ? 6.071 -8.922 13.661 1.00 33.53 79 ASP A C 1
ATOM 608 O O . ASP A 1 79 ? 6.186 -10.063 14.061 1.00 31.01 79 ASP A O 1
ATOM 613 N N . THR A 1 80 ? 5.806 -8.646 12.388 1.00 31.85 80 THR A N 1
ATOM 614 C CA . THR A 1 80 ? 5.675 -9.721 11.402 1.00 27.86 80 THR A CA 1
ATOM 615 C C . THR A 1 80 ? 7.038 -10.128 10.844 1.00 32.65 80 THR A C 1
ATOM 616 O O . THR A 1 80 ? 7.972 -9.339 10.836 1.00 32.27 80 THR A O 1
ATOM 620 N N . ALA A 1 81 ? 7.131 -11.363 10.366 1.00 34.66 81 ALA A N 1
ATOM 621 C CA . ALA A 1 81 ? 8.362 -11.884 9.788 1.00 35.76 81 ALA A CA 1
ATOM 622 C C . ALA A 1 81 ? 8.861 -10.935 8.723 1.00 41.03 81 ALA A C 1
ATOM 623 O O . ALA A 1 81 ? 8.075 -10.387 7.936 1.00 34.08 81 ALA A O 1
ATOM 625 N N . SER A 1 82 ? 10.173 -10.743 8.699 1.00 42.11 82 SER A N 1
ATOM 626 C CA . SER A 1 82 ? 10.785 -9.846 7.730 1.00 49.80 82 SER A CA 1
ATOM 627 C C . SER A 1 82 ? 11.991 -10.476 7.017 1.00 51.64 82 SER A C 1
ATOM 628 O O . SER A 1 82 ? 12.651 -9.828 6.199 1.00 49.58 82 SER A O 1
ATOM 631 N N . THR A 1 83 ? 12.269 -11.743 7.320 1.00 51.69 83 THR A N 1
ATOM 632 C CA . THR A 1 83 ? 13.382 -12.439 6.680 1.00 54.01 83 THR A CA 1
ATOM 633 C C . THR A 1 83 ? 13.065 -12.656 5.212 1.00 53.86 83 THR A C 1
ATOM 634 O O . THR A 1 83 ? 11.923 -12.486 4.786 1.00 47.88 83 THR A O 1
ATOM 638 N N . ASN A 1 84 ? 14.085 -13.037 4.452 1.00 52.64 84 ASN A N 1
ATOM 639 C CA . ASN A 1 84 ? 13.961 -13.292 3.017 1.00 55.67 84 ASN A CA 1
ATOM 640 C C . ASN A 1 84 ? 12.968 -14.422 2.749 1.00 48.43 84 ASN A C 1
ATOM 641 O O . ASN A 1 84 ? 12.567 -14.652 1.612 1.00 50.61 84 ASN A O 1
ATOM 646 N N . ASP A 1 85 ? 12.615 -15.151 3.800 1.00 42.42 85 ASP A N 1
ATOM 647 C CA . ASP A 1 85 ? 11.674 -16.250 3.683 1.00 43.16 85 ASP A CA 1
ATOM 648 C C . ASP A 1 85 ? 10.346 -15.878 4.346 1.00 34.34 85 ASP A C 1
ATOM 649 O O . ASP A 1 85 ? 9.529 -16.741 4.660 1.00 31.55 85 ASP A O 1
ATOM 654 N N . ARG A 1 86 ? 10.133 -14.584 4.546 1.00 29.48 86 ARG A N 1
ATOM 655 C CA . ARG A 1 86 ? 8.898 -14.106 5.168 1.00 28.22 86 ARG A CA 1
ATOM 656 C C . ARG A 1 86 ? 7.679 -14.579 4.384 1.00 29.24 86 ARG A C 1
ATOM 657 O O . ARG A 1 86 ? 6.584 -14.715 4.940 1.00 28.02 86 ARG A O 1
ATOM 665 N N . TYR A 1 87 ? 7.879 -14.860 3.099 1.00 26.27 87 TYR A N 1
ATOM 666 C CA . TYR A 1 87 ? 6.749 -15.276 2.238 1.00 27.26 87 TYR A CA 1
ATOM 667 C C . TYR A 1 87 ? 6.084 -16.572 2.703 1.00 31.88 87 TYR A C 1
ATOM 668 O O . TYR A 1 87 ? 4.925 -16.814 2.391 1.00 29.15 87 TYR A O 1
ATOM 677 N N . ASP A 1 88 ? 6.818 -17.382 3.458 1.00 31.86 88 ASP A N 1
ATOM 678 C CA . ASP A 1 88 ? 6.283 -18.653 3.939 1.00 34.88 88 ASP A CA 1
ATOM 679 C C . ASP A 1 88 ? 5.922 -18.595 5.417 1.00 35.29 88 ASP A C 1
ATOM 680 O O . ASP A 1 88 ? 5.545 -19.609 5.992 1.00 27.75 88 ASP A O 1
ATOM 685 N N . ILE A 1 89 ? 6.038 -17.422 6.039 1.00 31.85 89 ILE A N 1
ATOM 686 C CA . ILE A 1 89 ? 5.722 -17.312 7.462 1.00 31.75 89 ILE A CA 1
ATOM 687 C C . ILE A 1 89 ? 4.319 -16.764 7.673 1.00 31.24 89 ILE A C 1
ATOM 688 O O . ILE A 1 89 ? 3.945 -15.760 7.078 1.00 24.08 89 ILE A O 1
ATOM 693 N N . LYS A 1 90 ? 3.565 -17.431 8.541 1.00 30.78 90 LYS A N 1
ATOM 694 C CA . LYS A 1 90 ? 2.186 -17.063 8.886 1.00 29.44 90 LYS A CA 1
ATOM 695 C C . LYS A 1 90 ? 2.011 -15.572 9.138 1.00 23.58 90 LYS A C 1
ATOM 696 O O . LYS A 1 90 ? 1.087 -14.954 8.621 1.00 23.84 90 LYS A O 1
ATOM 702 N N . SER A 1 91 ? 2.895 -15.022 9.959 1.00 24.62 91 SER A N 1
ATOM 703 C CA . SER A 1 91 ? 2.946 -13.607 10.321 1.00 30.20 91 SER A CA 1
ATOM 704 C C . SER A 1 91 ? 2.764 -12.683 9.104 1.00 26.10 91 SER A C 1
ATOM 705 O O . SER A 1 91 ? 1.912 -11.777 9.069 1.00 21.99 91 SER A O 1
ATOM 708 N N . PHE A 1 92 ? 3.615 -12.898 8.114 1.00 28.43 92 PHE A N 1
ATOM 709 C CA . PHE A 1 92 ? 3.594 -12.076 6.917 1.00 26.35 92 PHE A CA 1
ATOM 710 C C . PHE A 1 92 ? 2.381 -12.371 6.062 1.00 28.13 92 PHE A C 1
ATOM 711 O O . PHE A 1 92 ? 1.764 -11.448 5.516 1.00 27.52 92 PHE A O 1
ATOM 719 N N . LYS A 1 93 ? 2.036 -13.645 5.923 1.00 19.21 93 LYS A N 1
ATOM 720 C CA . LYS A 1 93 ? 0.862 -13.974 5.129 1.00 24.96 93 LYS A CA 1
ATOM 721 C C . LYS A 1 93 ? -0.382 -13.301 5.694 1.00 20.64 93 LYS A C 1
ATOM 722 O O . LYS A 1 93 ? -1.215 -12.823 4.932 1.00 19.40 93 LYS A O 1
ATOM 728 N N . ASP A 1 94 ? -0.508 -13.253 7.022 1.00 22.00 94 ASP A N 1
ATOM 729 C CA . ASP A 1 94 ? -1.672 -12.618 7.640 1.00 21.68 94 ASP A CA 1
ATOM 730 C C . ASP A 1 94 ? -1.628 -11.101 7.402 1.00 19.97 94 ASP A C 1
ATOM 731 O O . ASP A 1 94 ? -2.660 -10.471 7.148 1.00 23.27 94 ASP A O 1
ATOM 736 N N . LEU A 1 95 ? -0.434 -10.523 7.498 1.00 19.68 95 LEU A N 1
ATOM 737 C CA . LEU A 1 95 ? -0.237 -9.103 7.263 1.00 23.52 95 LEU A CA 1
ATOM 738 C C . LEU A 1 95 ? -0.726 -8.753 5.835 1.00 22.93 95 LEU A C 1
ATOM 739 O O . LEU A 1 95 ? -1.411 -7.748 5.620 1.00 22.53 95 LEU A O 1
ATOM 744 N N . VAL A 1 96 ? -0.360 -9.579 4.864 1.00 19.12 96 VAL A N 1
ATOM 745 C CA . VAL A 1 96 ? -0.779 -9.331 3.479 1.00 19.02 96 VAL A CA 1
ATOM 746 C C . VAL A 1 96 ? -2.315 -9.325 3.376 1.00 17.87 96 VAL A C 1
ATOM 747 O O . VAL A 1 96 ? -2.899 -8.415 2.771 1.00 20.82 96 VAL A O 1
ATOM 751 N N . GLU A 1 97 ? -2.978 -10.325 3.964 1.00 17.81 97 GLU A N 1
ATOM 752 C CA . GLU A 1 97 ? -4.446 -10.361 3.924 1.00 17.17 97 GLU A CA 1
ATOM 753 C C . GLU A 1 97 ? -5.092 -9.121 4.589 1.00 17.36 97 GLU A C 1
ATOM 754 O O . GLU A 1 97 ? -6.047 -8.561 4.046 1.00 16.40 97 GLU A O 1
ATOM 760 N N . CYS A 1 98 ? -4.612 -8.710 5.769 1.00 17.86 98 CYS A N 1
ATOM 761 C CA . CYS A 1 98 ? -5.185 -7.518 6.434 1.00 22.32 98 CYS A CA 1
ATOM 762 C C . CYS A 1 98 ? -4.956 -6.220 5.639 1.00 17.50 98 CYS A C 1
ATOM 763 O O . CYS A 1 98 ? -5.796 -5.318 5.654 1.00 21.38 98 CYS A O 1
ATOM 766 N N . SER A 1 99 ? -3.806 -6.128 4.981 1.00 18.97 99 SER A N 1
ATOM 767 C CA . SER A 1 99 ? -3.442 -4.957 4.184 1.00 20.42 99 SER A CA 1
ATOM 768 C C . SER A 1 99 ? -4.365 -4.912 2.962 1.00 22.46 99 SER A C 1
ATOM 769 O O . SER A 1 99 ? -4.910 -3.869 2.595 1.00 15.31 99 SER A O 1
ATOM 772 N N . ILE A 1 100 ? -4.552 -6.057 2.335 1.00 17.74 100 ILE A N 1
ATOM 773 C CA . ILE A 1 100 ? -5.452 -6.104 1.194 1.00 17.04 100 ILE A CA 1
ATOM 774 C C . ILE A 1 100 ? -6.855 -5.761 1.697 1.00 17.31 100 ILE A C 1
ATOM 775 O O . ILE A 1 100 ? -7.580 -4.976 1.080 1.00 20.45 100 ILE A O 1
ATOM 780 N N . GLY A 1 101 ? -7.229 -6.322 2.845 1.00 17.89 101 GLY A N 1
ATOM 781 C CA . GLY A 1 101 ? -8.543 -6.049 3.399 1.00 22.36 101 GLY A CA 1
ATOM 782 C C . GLY A 1 101 ? -8.807 -4.579 3.701 1.00 25.24 101 GLY A C 1
ATOM 783 O O . GLY A 1 101 ? -9.915 -4.079 3.459 1.00 19.78 101 GLY A O 1
ATOM 784 N N . LEU A 1 102 ? -7.804 -3.878 4.230 1.00 23.34 102 LEU A N 1
ATOM 785 C CA . LEU A 1 102 ? -7.956 -2.455 4.559 1.00 24.35 102 LEU A CA 1
ATOM 786 C C . LEU A 1 102 ? -8.229 -1.652 3.294 1.00 22.42 102 LEU A C 1
ATOM 787 O O . LEU A 1 102 ? -9.019 -0.714 3.306 1.00 21.63 102 LEU A O 1
ATOM 792 N N . LEU A 1 103 ? -7.540 -1.995 2.213 1.00 19.72 103 LEU A N 1
ATOM 793 C CA . LEU A 1 103 ? -7.772 -1.289 0.968 1.00 22.09 103 LEU A CA 1
ATOM 794 C C . LEU A 1 103 ? -9.160 -1.649 0.419 1.00 18.22 103 LEU A C 1
ATOM 795 O O . LEU A 1 103 ? -9.880 -0.762 -0.063 1.00 18.56 103 LEU A O 1
ATOM 800 N N . ALA A 1 104 ? -9.554 -2.920 0.542 1.00 16.08 104 ALA A N 1
ATOM 801 C CA . ALA A 1 104 ? -10.865 -3.362 0.054 1.00 21.13 104 ALA A CA 1
ATOM 802 C C . ALA A 1 104 ? -11.994 -2.635 0.772 1.00 23.49 104 ALA A C 1
ATOM 803 O O . ALA A 1 104 ? -13.020 -2.304 0.169 1.00 21.06 104 ALA A O 1
ATOM 805 N N . ARG A 1 105 ? -11.799 -2.359 2.056 1.00 15.83 105 ARG A N 1
ATOM 806 C CA . ARG A 1 105 ? -12.823 -1.686 2.827 1.00 22.39 105 ARG A CA 1
ATOM 807 C C . ARG A 1 105 ? -13.091 -0.271 2.292 1.00 24.38 105 ARG A C 1
ATOM 808 O O . ARG A 1 105 ? -14.135 0.308 2.564 1.00 21.88 105 ARG A O 1
ATOM 816 N N . GLU A 1 106 ? -12.140 0.286 1.551 1.00 18.69 106 GLU A N 1
ATOM 817 C CA . GLU A 1 106 ? -12.320 1.629 0.990 1.00 25.63 106 GLU A CA 1
ATOM 818 C C . GLU A 1 106 ? -13.172 1.621 -0.279 1.00 28.35 106 GLU A C 1
ATOM 819 O O . GLU A 1 106 ? -13.431 2.669 -0.851 1.00 29.00 106 GLU A O 1
ATOM 825 N N . VAL A 1 107 ? -13.603 0.443 -0.722 1.00 23.86 107 VAL A N 1
ATOM 826 C CA . VAL A 1 107 ? -14.447 0.344 -1.926 1.00 22.28 107 VAL A CA 1
ATOM 827 C C . VAL A 1 107 ? -15.834 0.022 -1.394 1.00 25.90 107 VAL A C 1
ATOM 828 O O . VAL A 1 107 ? -16.021 -0.999 -0.750 1.00 22.43 107 VAL A O 1
ATOM 832 N N . PRO A 1 108 ? -16.837 0.862 -1.702 1.00 31.65 108 PRO A N 1
ATOM 833 C CA . PRO A 1 108 ? -18.218 0.681 -1.237 1.00 30.77 108 PRO A CA 1
ATOM 834 C C . PRO A 1 108 ? -18.911 -0.631 -1.596 1.00 29.35 108 PRO A C 1
ATOM 835 O O . PRO A 1 108 ? -19.587 -1.209 -0.764 1.00 33.21 108 PRO A O 1
ATOM 839 N N . GLU A 1 109 ? -18.771 -1.074 -2.846 1.00 30.34 109 GLU A N 1
ATOM 840 C CA . GLU A 1 109 ? -19.404 -2.316 -3.302 1.00 37.91 109 GLU A CA 1
ATOM 841 C C . GLU A 1 109 ? -18.884 -3.544 -2.593 1.00 35.38 109 GLU A C 1
ATOM 842 O O . GLU A 1 109 ? -17.752 -3.559 -2.096 1.00 31.84 109 GLU A O 1
ATOM 848 N N . GLU A 1 110 ? -19.718 -4.580 -2.590 1.00 35.55 110 GLU A N 1
ATOM 849 C CA . GLU A 1 110 ? -19.410 -5.872 -1.981 1.00 35.32 110 GLU A CA 1
ATOM 850 C C . GLU A 1 110 ? -18.305 -6.635 -2.701 1.00 33.76 110 GLU A C 1
ATOM 851 O O . GLU A 1 110 ? -17.396 -7.192 -2.073 1.00 34.09 110 GLU A O 1
ATOM 857 N N . VAL A 1 111 ? -18.409 -6.701 -4.018 1.00 32.23 111 VAL A N 1
ATOM 858 C CA . VAL A 1 111 ? -17.412 -7.415 -4.801 1.00 29.37 111 VAL A CA 1
ATOM 859 C C . VAL A 1 111 ? -16.360 -6.440 -5.290 1.00 25.16 111 VAL A C 1
ATOM 860 O O . VAL A 1 111 ? -16.652 -5.530 -6.061 1.00 24.63 111 VAL A O 1
ATOM 864 N N . VAL A 1 112 ? -15.130 -6.651 -4.843 1.00 21.37 112 VAL A N 1
ATOM 865 C CA . VAL A 1 112 ? -14.006 -5.770 -5.161 1.00 19.28 112 VAL A CA 1
ATOM 866 C C . VAL A 1 112 ? -13.016 -6.417 -6.094 1.00 20.17 112 VAL A C 1
ATOM 867 O O . VAL A 1 112 ? -12.239 -7.277 -5.663 1.00 22.10 112 VAL A O 1
ATOM 871 N N . ASN A 1 113 ? -13.030 -6.031 -7.370 1.00 20.05 113 ASN A N 1
ATOM 872 C CA . ASN A 1 113 ? -12.089 -6.598 -8.326 1.00 22.31 113 ASN A CA 1
ATOM 873 C C . ASN A 1 113 ? -10.886 -5.658 -8.387 1.00 17.84 113 ASN A C 1
ATOM 874 O O . ASN A 1 113 ? -11.041 -4.440 -8.491 1.00 22.18 113 ASN A O 1
ATOM 879 N N . VAL A 1 114 ? -9.695 -6.221 -8.332 1.00 16.94 114 VAL A N 1
ATOM 880 C CA . VAL A 1 114 ? -8.506 -5.395 -8.352 1.00 21.35 114 VAL A CA 1
ATOM 881 C C . VAL A 1 114 ? -7.343 -6.016 -9.063 1.00 18.63 114 VAL A C 1
ATOM 882 O O . VAL A 1 114 ? -7.346 -7.210 -9.414 1.00 22.45 114 VAL A O 1
ATOM 886 N N . VAL A 1 115 ? -6.345 -5.168 -9.276 1.00 16.63 115 VAL A N 1
ATOM 887 C CA . VAL A 1 115 ? -5.049 -5.598 -9.763 1.00 15.23 115 VAL A CA 1
ATOM 888 C C . VAL A 1 115 ? -4.170 -5.098 -8.591 1.00 17.32 115 VAL A C 1
ATOM 889 O O . VAL A 1 115 ? -4.496 -4.084 -7.960 1.00 22.49 115 VAL A O 1
ATOM 893 N N . ILE A 1 116 ? -3.093 -5.813 -8.289 1.00 18.71 116 ILE A N 1
ATOM 894 C CA . ILE A 1 116 ? -2.189 -5.434 -7.203 1.00 17.58 116 ILE A CA 1
ATOM 895 C C . ILE A 1 116 ? -0.787 -5.124 -7.728 1.00 19.88 116 ILE A C 1
ATOM 896 O O . ILE A 1 116 ? -0.175 -5.940 -8.431 1.00 23.03 116 ILE A O 1
ATOM 901 N N . ALA A 1 117 ? -0.302 -3.930 -7.412 1.00 16.00 117 ALA A N 1
ATOM 902 C CA . ALA A 1 117 ? 1.036 -3.504 -7.789 1.00 18.05 117 ALA A CA 1
ATOM 903 C C . ALA A 1 117 ? 1.856 -3.416 -6.497 1.00 20.51 117 ALA A C 1
ATOM 904 O O . ALA A 1 117 ? 1.457 -2.752 -5.554 1.00 20.58 117 ALA A O 1
ATOM 906 N N . THR A 1 118 ? 2.987 -4.106 -6.449 1.00 14.82 118 THR A N 1
ATOM 907 C CA . THR A 1 118 ? 3.814 -4.043 -5.267 1.00 19.20 118 THR A CA 1
ATOM 908 C C . THR A 1 118 ? 5.282 -4.198 -5.664 1.00 24.31 118 THR A C 1
ATOM 909 O O . THR A 1 118 ? 5.616 -4.263 -6.855 1.00 27.90 118 THR A O 1
ATOM 913 N N . GLY A 1 119 ? 6.148 -4.239 -4.666 1.00 21.18 119 GLY A N 1
ATOM 914 C CA . GLY A 1 119 ? 7.564 -4.394 -4.923 1.00 19.21 119 GLY A CA 1
ATOM 915 C C . GLY A 1 119 ? 8.215 -5.352 -3.936 1.00 27.07 119 GLY A C 1
ATOM 916 O O . GLY A 1 119 ? 7.585 -5.797 -2.967 1.00 28.00 119 GLY A O 1
ATOM 925 N N . PRO A 1 121 ? 12.539 -6.665 -2.472 1.00 36.20 121 PRO A N 1
ATOM 926 C CA . PRO A 1 121 ? 13.981 -6.381 -2.526 1.00 34.34 121 PRO A CA 1
ATOM 927 C C . PRO A 1 121 ? 14.541 -6.730 -3.897 1.00 27.66 121 PRO A C 1
ATOM 928 O O . PRO A 1 121 ? 14.181 -7.746 -4.475 1.00 31.89 121 PRO A O 1
ATOM 932 N N . SER A 1 122 ? 15.423 -5.880 -4.407 1.00 39.13 122 SER A N 1
ATOM 933 C CA . SER A 1 122 ? 16.013 -6.101 -5.720 1.00 39.55 122 SER A CA 1
ATOM 934 C C . SER A 1 122 ? 16.672 -7.465 -5.825 1.00 36.91 122 SER A C 1
ATOM 935 O O . SER A 1 122 ? 16.628 -8.103 -6.874 1.00 42.65 122 SER A O 1
ATOM 938 N N . ASN A 1 123 ? 17.273 -7.929 -4.737 1.00 37.34 123 ASN A N 1
ATOM 939 C CA . ASN A 1 123 ? 17.957 -9.215 -4.775 1.00 46.46 123 ASN A CA 1
ATOM 940 C C . ASN A 1 123 ? 17.068 -10.456 -4.839 1.00 46.52 123 ASN A C 1
ATOM 941 O O . ASN A 1 123 ? 17.569 -11.547 -5.046 1.00 48.24 123 ASN A O 1
ATOM 946 N N . GLU A 1 124 ? 15.758 -10.315 -4.662 1.00 47.18 124 GLU A N 1
ATOM 947 C CA . GLU A 1 124 ? 14.895 -11.495 -4.744 1.00 43.70 124 GLU A CA 1
ATOM 948 C C . GLU A 1 124 ? 13.965 -11.429 -5.944 1.00 37.85 124 GLU A C 1
ATOM 949 O O . GLU A 1 124 ? 13.258 -12.390 -6.257 1.00 34.73 124 GLU A O 1
ATOM 955 N N . ILE A 1 125 ? 14.019 -10.295 -6.631 1.00 41.95 125 ILE A N 1
ATOM 956 C CA . ILE A 1 125 ? 13.179 -9.997 -7.787 1.00 53.25 125 ILE A CA 1
ATOM 957 C C . ILE A 1 125 ? 13.442 -10.816 -9.052 1.00 56.47 125 ILE A C 1
ATOM 958 O O . ILE A 1 125 ? 13.795 -10.271 -10.093 1.00 66.15 125 ILE A O 1
ATOM 963 N N . GLY A 1 126 ? 13.235 -12.125 -8.964 1.00 55.93 126 GLY A N 1
ATOM 964 C CA . GLY A 1 126 ? 13.439 -12.996 -10.106 1.00 52.53 126 GLY A CA 1
ATOM 965 C C . GLY A 1 126 ? 13.635 -14.419 -9.630 1.00 53.25 126 GLY A C 1
ATOM 966 O O . GLY A 1 126 ? 13.601 -15.366 -10.411 1.00 56.31 126 GLY A O 1
ATOM 967 N N . THR A 1 127 ? 13.839 -14.563 -8.326 1.00 50.26 127 THR A N 1
ATOM 968 C CA . THR A 1 127 ? 14.058 -15.858 -7.716 1.00 45.96 127 THR A CA 1
ATOM 969 C C . THR A 1 127 ? 12.743 -16.573 -7.457 1.00 50.49 127 THR A C 1
ATOM 970 O O . THR A 1 127 ? 11.690 -16.176 -7.965 1.00 51.30 127 THR A O 1
ATOM 974 N N . ASP A 1 128 ? 12.822 -17.632 -6.654 1.00 50.17 128 ASP A N 1
ATOM 975 C CA . ASP A 1 128 ? 11.657 -18.422 -6.286 1.00 51.89 128 ASP A CA 1
ATOM 976 C C . ASP A 1 128 ? 10.802 -17.634 -5.294 1.00 49.69 128 ASP A C 1
ATOM 977 O O . ASP A 1 128 ? 9.648 -17.977 -5.045 1.00 49.44 128 ASP A O 1
ATOM 982 N N . LYS A 1 129 ? 11.391 -16.595 -4.710 1.00 45.99 129 LYS A N 1
ATOM 983 C CA . LYS A 1 129 ? 10.679 -15.744 -3.762 1.00 45.02 129 LYS A CA 1
ATOM 984 C C . LYS A 1 129 ? 9.579 -14.999 -4.510 1.00 35.73 129 LYS A C 1
ATOM 985 O O . LYS A 1 129 ? 8.457 -14.901 -4.035 1.00 35.41 129 LYS A O 1
ATOM 991 N N . GLN A 1 130 ? 9.907 -14.484 -5.686 1.00 34.87 130 GLN A N 1
ATOM 992 C CA . GLN A 1 130 ? 8.925 -13.772 -6.482 1.00 38.55 130 GLN A CA 1
ATOM 993 C C . GLN A 1 130 ? 7.747 -14.687 -6.808 1.00 40.77 130 GLN A C 1
ATOM 994 O O . GLN A 1 130 ? 6.594 -14.248 -6.789 1.00 42.29 130 GLN A O 1
ATOM 1000 N N . ALA A 1 131 ? 8.019 -15.959 -7.090 1.00 38.52 131 ALA A N 1
ATOM 1001 C CA . ALA A 1 131 ? 6.940 -16.903 -7.391 1.00 36.59 131 ALA A CA 1
ATOM 1002 C C . ALA A 1 131 ? 6.020 -17.097 -6.188 1.00 32.66 131 ALA A C 1
ATOM 1003 O O . ALA A 1 131 ? 4.802 -17.106 -6.328 1.00 29.58 131 ALA A O 1
ATOM 1005 N N . LYS A 1 132 ? 6.593 -17.270 -5.004 1.00 28.85 132 LYS A N 1
ATOM 1006 C CA . LYS A 1 132 ? 5.775 -17.451 -3.814 1.00 27.82 132 LYS A CA 1
ATOM 1007 C C . LYS A 1 132 ? 5.036 -16.176 -3.399 1.00 25.38 132 LYS A C 1
ATOM 1008 O O . LYS A 1 132 ? 3.945 -16.254 -2.861 1.00 31.00 132 LYS A O 1
ATOM 1014 N N . PHE A 1 133 ? 5.625 -15.007 -3.639 1.00 26.57 133 PHE A N 1
ATOM 1015 C CA . PHE A 1 133 ? 4.959 -13.752 -3.252 1.00 23.30 133 PHE A CA 1
ATOM 1016 C C . PHE A 1 133 ? 3.776 -13.550 -4.196 1.00 26.21 133 PHE A C 1
ATOM 1017 O O . PHE A 1 133 ? 2.671 -13.230 -3.763 1.00 24.53 133 PHE A O 1
ATOM 1025 N N . GLU A 1 134 ? 4.007 -13.741 -5.493 1.00 22.94 134 GLU A N 1
ATOM 1026 C CA . GLU A 1 134 ? 2.933 -13.575 -6.454 1.00 28.35 134 GLU A CA 1
ATOM 1027 C C . GLU A 1 134 ? 1.830 -14.586 -6.160 1.00 29.68 134 GLU A C 1
ATOM 1028 O O . GLU A 1 134 ? 0.653 -14.314 -6.404 1.00 27.31 134 GLU A O 1
ATOM 1034 N N . LYS A 1 135 ? 2.188 -15.756 -5.634 1.00 28.18 135 LYS A N 1
ATOM 1035 C CA . LYS A 1 135 ? 1.160 -16.745 -5.305 1.00 30.33 135 LYS A CA 1
ATOM 1036 C C . LYS A 1 135 ? 0.329 -16.302 -4.083 1.00 31.32 135 LYS A C 1
ATOM 1037 O O . LYS A 1 135 ? -0.854 -16.616 -3.961 1.00 25.27 135 LYS A O 1
ATOM 1043 N N . LEU A 1 136 ? 0.951 -15.579 -3.166 1.00 25.95 136 LEU A N 1
ATOM 1044 C CA . LEU A 1 136 ? 0.212 -15.106 -2.014 1.00 28.55 136 LEU A CA 1
ATOM 1045 C C . LEU A 1 136 ? -0.793 -14.041 -2.489 1.00 26.47 136 LEU A C 1
ATOM 1046 O O . LEU A 1 136 ? -1.940 -14.023 -2.069 1.00 20.86 136 LEU A O 1
ATOM 1051 N N . LEU A 1 137 ? -0.341 -13.175 -3.387 1.00 19.82 137 LEU A N 1
ATOM 1052 C CA . LEU A 1 137 ? -1.141 -12.057 -3.889 1.00 22.35 137 LEU A CA 1
ATOM 1053 C C . LEU A 1 137 ? -2.244 -12.401 -4.875 1.00 21.81 137 LEU A C 1
ATOM 1054 O O . LEU A 1 137 ? -3.374 -11.911 -4.773 1.00 24.19 137 LEU A O 1
ATOM 1059 N N . ASN A 1 138 ? -1.913 -13.258 -5.828 1.00 26.30 138 ASN A N 1
ATOM 1060 C CA . ASN A 1 138 ? -2.862 -13.612 -6.863 1.00 27.61 138 ASN A CA 1
ATOM 1061 C C . ASN A 1 138 ? -3.875 -14.686 -6.525 1.00 32.84 138 ASN A C 1
ATOM 1062 O O . ASN A 1 138 ? -3.712 -15.839 -6.925 1.00 26.76 138 ASN A O 1
ATOM 1067 N N . LYS A 1 139 ? -4.929 -14.292 -5.805 1.00 30.71 139 LYS A N 1
ATOM 1068 C CA . LYS A 1 139 ? -6.006 -15.199 -5.435 1.00 29.71 139 LYS A CA 1
ATOM 1069 C C . LYS A 1 139 ? -7.212 -14.436 -4.919 1.00 30.92 139 LYS A C 1
ATOM 1070 O O . LYS A 1 139 ? -7.104 -13.286 -4.497 1.00 28.62 139 LYS A O 1
ATOM 1076 N N . SER A 1 140 ? -8.366 -15.082 -4.974 1.00 27.01 140 SER A N 1
ATOM 1077 C CA . SER A 1 140 ? -9.594 -14.484 -4.497 1.00 30.74 140 SER A CA 1
ATOM 1078 C C . SER A 1 140 ? -9.698 -14.759 -3.022 1.00 25.88 140 SER A C 1
ATOM 1079 O O . SER A 1 140 ? -9.106 -15.711 -2.534 1.00 23.46 140 SER A O 1
ATOM 1082 N N . ARG A 1 141 ? -10.439 -13.914 -2.308 1.00 21.23 141 ARG A N 1
ATOM 1083 C CA . ARG A 1 141 ? -10.621 -14.184 -0.890 1.00 25.95 141 ARG A CA 1
ATOM 1084 C C . ARG A 1 141 ? -11.753 -13.384 -0.293 1.00 19.52 141 ARG A C 1
ATOM 1085 O O . ARG A 1 141 ? -12.086 -12.315 -0.776 1.00 23.90 141 ARG A O 1
ATOM 1093 N N . LEU A 1 142 ? -12.355 -13.917 0.750 1.00 23.26 142 LEU A N 1
ATOM 1094 C CA . LEU A 1 142 ? -13.423 -13.239 1.450 1.00 19.50 142 LEU A CA 1
ATOM 1095 C C . LEU A 1 142 ? -12.798 -12.637 2.711 1.00 26.09 142 LEU A C 1
ATOM 1096 O O . LEU A 1 142 ? -12.192 -13.345 3.530 1.00 23.40 142 LEU A O 1
ATOM 1101 N N . ILE A 1 143 ? -12.926 -11.334 2.871 1.00 19.67 143 ILE A N 1
ATOM 1102 C CA . ILE A 1 143 ? -12.377 -10.714 4.065 1.00 17.36 143 ILE A CA 1
ATOM 1103 C C . ILE A 1 143 ? -13.472 -9.863 4.682 1.00 18.68 143 ILE A C 1
ATOM 1104 O O . ILE A 1 143 ? -14.147 -9.094 3.999 1.00 22.28 143 ILE A O 1
ATOM 1109 N N . GLU A 1 144 ? -13.642 -10.010 5.986 1.00 17.54 144 GLU A N 1
ATOM 1110 C CA . GLU A 1 144 ? -14.637 -9.244 6.712 1.00 22.89 144 GLU A CA 1
ATOM 1111 C C . GLU A 1 144 ? -13.826 -8.252 7.550 1.00 25.21 144 GLU A C 1
ATOM 1112 O O . GLU A 1 144 ? -13.029 -8.668 8.407 1.00 22.61 144 GLU A O 1
ATOM 1118 N N . ILE A 1 145 ? -14.021 -6.957 7.297 1.00 20.54 145 ILE A N 1
ATOM 1119 C CA . ILE A 1 145 ? -13.297 -5.916 8.026 1.00 23.69 145 ILE A CA 1
ATOM 1120 C C . ILE A 1 145 ? -14.306 -5.237 8.934 1.00 25.42 145 ILE A C 1
ATOM 1121 O O . ILE A 1 145 ? -15.310 -4.693 8.450 1.00 19.92 145 ILE A O 1
ATOM 1126 N N . ASP A 1 146 ? -14.057 -5.300 10.238 1.00 21.34 146 ASP A N 1
ATOM 1127 C CA . ASP A 1 146 ? -14.969 -4.716 11.216 1.00 25.81 146 ASP A CA 1
ATOM 1128 C C . ASP A 1 146 ? -16.419 -5.117 10.895 1.00 30.20 146 ASP A C 1
ATOM 1129 O O . ASP A 1 146 ? -17.328 -4.277 10.860 1.00 24.99 146 ASP A O 1
ATOM 1134 N N . GLY A 1 147 ? -16.615 -6.412 10.641 1.00 33.16 147 GLY A N 1
ATOM 1135 C CA . GLY A 1 147 ? -17.936 -6.942 10.332 1.00 30.95 147 GLY A CA 1
ATOM 1136 C C . GLY A 1 147 ? -18.469 -6.769 8.909 1.00 33.85 147 GLY A C 1
ATOM 1137 O O . GLY A 1 147 ? -19.516 -7.303 8.588 1.00 35.21 147 GLY A O 1
ATOM 1138 N N . ILE A 1 148 ? -17.766 -6.042 8.050 1.00 30.23 148 ILE A N 1
ATOM 1139 C CA . ILE A 1 148 ? -18.237 -5.825 6.682 1.00 31.03 148 ILE A CA 1
ATOM 1140 C C . ILE A 1 148 ? -17.545 -6.772 5.692 1.00 30.24 148 ILE A C 1
ATOM 1141 O O . ILE A 1 148 ? -16.343 -6.682 5.479 1.00 21.83 148 ILE A O 1
ATOM 1146 N N . ALA A 1 149 ? -18.317 -7.664 5.074 1.00 29.49 149 ALA A N 1
ATOM 1147 C CA . ALA A 1 149 ? -17.785 -8.641 4.125 1.00 31.02 149 ALA A CA 1
ATOM 1148 C C . ALA A 1 149 ? -17.445 -8.063 2.757 1.00 32.04 149 ALA A C 1
ATOM 1149 O O . ALA A 1 149 ? -18.262 -7.383 2.139 1.00 28.29 149 ALA A O 1
ATOM 1151 N N . LYS A 1 150 ? -16.227 -8.321 2.300 1.00 29.96 150 LYS A N 1
ATOM 1152 C CA . LYS A 1 150 ? -15.794 -7.879 0.973 1.00 25.69 150 LYS A CA 1
ATOM 1153 C C . LYS A 1 150 ? -15.291 -9.119 0.282 1.00 28.37 150 LYS A C 1
ATOM 1154 O O . LYS A 1 150 ? -14.526 -9.892 0.875 1.00 22.02 150 LYS A O 1
ATOM 1160 N N . THR A 1 151 ? -15.734 -9.313 -0.956 1.00 27.34 151 THR A N 1
ATOM 1161 C CA . THR A 1 151 ? -15.295 -10.422 -1.778 1.00 22.93 151 THR A CA 1
ATOM 1162 C C . THR A 1 151 ? -14.222 -9.796 -2.645 1.00 23.60 151 THR A C 1
ATOM 1163 O O . THR A 1 151 ? -14.507 -8.864 -3.399 1.00 25.10 151 THR A O 1
ATOM 1167 N N . ILE A 1 152 ? -12.998 -10.304 -2.560 1.00 20.05 152 ILE A N 1
ATOM 1168 C CA . ILE A 1 152 ? -11.906 -9.718 -3.325 1.00 21.00 152 ILE A CA 1
ATOM 1169 C C . ILE A 1 152 ? -11.349 -10.628 -4.401 1.00 19.15 152 ILE A C 1
ATOM 1170 O O . ILE A 1 152 ? -10.813 -11.702 -4.101 1.00 27.68 152 ILE A O 1
ATOM 1175 N N . ASN A 1 153 ? -11.454 -10.206 -5.646 1.00 22.70 153 ASN A N 1
ATOM 1176 C CA . ASN A 1 153 ? -10.916 -10.961 -6.774 1.00 24.25 153 ASN A CA 1
ATOM 1177 C C . ASN A 1 153 ? -9.690 -10.247 -7.334 1.00 22.24 153 ASN A C 1
ATOM 1178 O O . ASN A 1 153 ? -9.727 -9.041 -7.559 1.00 22.29 153 ASN A O 1
ATOM 1183 N N . VAL A 1 154 ? -8.609 -10.965 -7.557 1.00 19.87 154 VAL A N 1
ATOM 1184 C CA . VAL A 1 154 ? -7.410 -10.344 -8.094 1.00 17.89 154 VAL A CA 1
ATOM 1185 C C . VAL A 1 154 ? -7.301 -10.706 -9.575 1.00 24.76 154 VAL A C 1
ATOM 1186 O O . VAL A 1 154 ? -7.179 -11.882 -9.935 1.00 22.81 154 VAL A O 1
ATOM 1190 N N . LYS A 1 155 ? -7.329 -9.689 -10.417 1.00 22.03 155 LYS A N 1
ATOM 1191 C CA . LYS A 1 155 ? -7.290 -9.873 -11.870 1.00 27.36 155 LYS A CA 1
ATOM 1192 C C . LYS A 1 155 ? -5.896 -9.817 -12.446 1.00 33.72 155 LYS A C 1
ATOM 1193 O O . LYS A 1 155 ? -5.693 -10.139 -13.622 1.00 28.19 155 LYS A O 1
ATOM 1199 N N . GLY A 1 156 ? -4.941 -9.386 -11.622 1.00 19.58 156 GLY A N 1
ATOM 1200 C CA . GLY A 1 156 ? -3.568 -9.298 -12.084 1.00 23.29 156 GLY A CA 1
ATOM 1201 C C . GLY A 1 156 ? -2.645 -8.810 -10.978 1.00 26.45 156 GLY A C 1
ATOM 1202 O O . GLY A 1 156 ? -3.099 -8.139 -10.024 1.00 23.22 156 GLY A O 1
ATOM 1203 N N . VAL A 1 157 ? -1.362 -9.143 -11.105 1.00 20.40 157 VAL A N 1
ATOM 1204 C CA . VAL A 1 157 ? -0.338 -8.752 -10.122 1.00 23.01 157 VAL A CA 1
ATOM 1205 C C . VAL A 1 157 ? 0.916 -8.275 -10.840 1.00 20.72 157 VAL A C 1
ATOM 1206 O O . VAL A 1 157 ? 1.359 -8.884 -11.807 1.00 22.02 157 VAL A O 1
ATOM 1210 N N . LYS A 1 158 ? 1.482 -7.171 -10.380 1.00 22.28 158 LYS A N 1
ATOM 1211 C CA . LYS A 1 158 ? 2.693 -6.666 -11.000 1.00 20.51 158 LYS A CA 1
ATOM 1212 C C . LYS A 1 158 ? 3.681 -6.362 -9.896 1.00 22.90 158 LYS A C 1
ATOM 1213 O O . LYS A 1 158 ? 3.390 -5.560 -9.013 1.00 26.06 158 LYS A O 1
ATOM 1219 N N . ILE A 1 159 ? 4.837 -7.020 -9.945 1.00 24.67 159 ILE A N 1
ATOM 1220 C CA . ILE A 1 159 ? 5.868 -6.830 -8.934 1.00 27.71 159 ILE A CA 1
ATOM 1221 C C . ILE A 1 159 ? 7.184 -6.296 -9.506 1.00 29.64 159 ILE A C 1
ATOM 1222 O O . ILE A 1 159 ? 7.708 -6.844 -10.473 1.00 24.73 159 ILE A O 1
ATOM 1227 N N . VAL A 1 160 ? 7.726 -5.230 -8.926 1.00 20.74 160 VAL A N 1
ATOM 1228 C CA . VAL A 1 160 ? 9.015 -4.752 -9.406 1.00 27.46 160 VAL A CA 1
ATOM 1229 C C . VAL A 1 160 ? 9.999 -4.625 -8.247 1.00 28.24 160 VAL A C 1
ATOM 1230 O O . VAL A 1 160 ? 9.642 -4.888 -7.093 1.00 27.64 160 VAL A O 1
ATOM 1234 N N . ALA A 1 161 ? 11.238 -4.248 -8.553 1.00 26.03 161 ALA A N 1
ATOM 1235 C CA . ALA A 1 161 ? 12.245 -4.031 -7.500 1.00 32.58 161 ALA A CA 1
ATOM 1236 C C . ALA A 1 161 ? 11.828 -2.759 -6.755 1.00 28.25 161 ALA A C 1
ATOM 1237 O O . ALA A 1 161 ? 11.416 -1.780 -7.376 1.00 34.87 161 ALA A O 1
ATOM 1239 N N . GLN A 1 162 ? 11.951 -2.746 -5.435 1.00 32.71 162 GLN A N 1
ATOM 1240 C CA . GLN A 1 162 ? 11.501 -1.592 -4.650 1.00 38.69 162 GLN A CA 1
ATOM 1241 C C . GLN A 1 162 ? 11.974 -0.208 -5.069 1.00 36.98 162 GLN A C 1
ATOM 1242 O O . GLN A 1 162 ? 11.172 0.737 -5.108 1.00 36.47 162 GLN A O 1
ATOM 1248 N N . PRO A 1 163 ? 13.280 -0.054 -5.366 1.00 29.02 163 PRO A N 1
ATOM 1249 C CA . PRO A 1 163 ? 13.764 1.270 -5.774 1.00 36.80 163 PRO A CA 1
ATOM 1250 C C . PRO A 1 163 ? 13.066 1.754 -7.038 1.00 33.43 163 PRO A C 1
ATOM 1251 O O . PRO A 1 163 ? 13.034 2.953 -7.298 1.00 30.16 163 PRO A O 1
ATOM 1263 N N . GLY A 1 165 ? 9.878 1.674 -7.711 1.00 23.29 165 GLY A N 1
ATOM 1264 C CA . GLY A 1 165 ? 8.654 2.377 -7.395 1.00 23.58 165 GLY A CA 1
ATOM 1265 C C . GLY A 1 165 ? 8.978 3.838 -7.185 1.00 21.49 165 GLY A C 1
ATOM 1266 O O . GLY A 1 165 ? 8.278 4.724 -7.655 1.00 21.16 165 GLY A O 1
ATOM 1267 N N . THR A 1 166 ? 10.065 4.078 -6.469 1.00 20.14 166 THR A N 1
ATOM 1268 C CA . THR A 1 166 ? 10.525 5.425 -6.181 1.00 24.93 166 THR A CA 1
ATOM 1269 C C . THR A 1 166 ? 10.884 6.158 -7.476 1.00 21.22 166 THR A C 1
ATOM 1270 O O . THR A 1 166 ? 10.443 7.270 -7.699 1.00 24.24 166 THR A O 1
ATOM 1274 N N . LEU A 1 167 ? 11.693 5.538 -8.329 1.00 25.77 167 LEU A N 1
ATOM 1275 C CA . LEU A 1 167 ? 12.050 6.171 -9.600 1.00 25.62 167 LEU A CA 1
ATOM 1276 C C . LEU A 1 167 ? 10.809 6.537 -10.432 1.00 26.22 167 LEU A C 1
ATOM 1277 O O . LEU A 1 167 ? 10.735 7.618 -11.032 1.00 20.52 167 LEU A O 1
ATOM 1282 N N . LEU A 1 168 ? 9.851 5.616 -10.477 1.00 21.62 168 LEU A N 1
ATOM 1283 C CA . LEU A 1 168 ? 8.618 5.795 -11.240 1.00 24.70 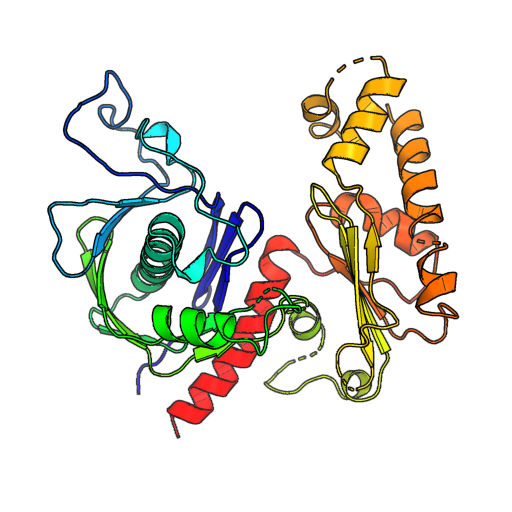168 LEU A CA 1
ATOM 1284 C C . LEU A 1 168 ? 7.714 6.904 -10.705 1.00 25.00 168 LEU A C 1
ATOM 1285 O O . LEU A 1 168 ? 6.961 7.522 -11.465 1.00 24.38 168 LEU A O 1
ATOM 1290 N N . ASP A 1 169 ? 7.776 7.140 -9.397 1.00 19.60 169 ASP A N 1
ATOM 1291 C CA . ASP A 1 169 ? 6.994 8.194 -8.756 1.00 22.46 169 ASP A CA 1
ATOM 1292 C C . ASP A 1 169 ? 7.408 9.507 -9.418 1.00 22.64 169 ASP A C 1
ATOM 1293 O O . ASP A 1 169 ? 6.569 10.346 -9.718 1.00 23.40 169 ASP A O 1
ATOM 1298 N N . LEU A 1 170 ? 8.706 9.659 -9.669 1.00 24.96 170 LEU A N 1
ATOM 1299 C CA . LEU A 1 170 ? 9.248 10.891 -10.235 1.00 19.68 170 LEU A CA 1
ATOM 1300 C C . LEU A 1 170 ? 9.655 10.842 -11.703 1.00 22.53 170 LEU A C 1
ATOM 1301 O O . LEU A 1 170 ? 10.263 11.781 -12.203 1.00 24.26 170 LEU A O 1
ATOM 1306 N N . ASN A 1 171 ? 9.357 9.761 -12.404 1.00 18.23 171 ASN A N 1
ATOM 1307 C CA . ASN A 1 171 ? 9.775 9.738 -13.804 1.00 24.28 171 ASN A CA 1
ATOM 1308 C C . ASN A 1 171 ? 8.733 9.156 -14.737 1.00 21.28 171 ASN A C 1
ATOM 1309 O O . ASN A 1 171 ? 9.065 8.651 -15.817 1.00 23.10 171 ASN A O 1
ATOM 1322 N N . GLU A 1 173 ? 4.418 9.748 -16.079 1.00 20.37 173 GLU A N 1
ATOM 1323 C CA . GLU A 1 173 ? 3.124 10.409 -16.051 1.00 28.12 173 GLU A CA 1
ATOM 1324 C C . GLU A 1 173 ? 2.337 9.878 -17.249 1.00 29.46 173 GLU A C 1
ATOM 1325 O O . GLU A 1 173 ? 2.917 9.545 -18.294 1.00 25.06 173 GLU A O 1
ATOM 1331 N N . ASN A 1 174 ? 1.026 9.771 -17.079 1.00 36.23 174 ASN A N 1
ATOM 1332 C CA . ASN A 1 174 ? 0.138 9.279 -18.131 1.00 40.28 174 ASN A CA 1
ATOM 1333 C C . ASN A 1 174 ? 0.600 7.945 -18.728 1.00 40.11 174 ASN A C 1
ATOM 1334 O O . ASN A 1 174 ? 0.555 7.750 -19.942 1.00 43.86 174 ASN A O 1
ATOM 1339 N N . GLY A 1 175 ? 1.057 7.030 -17.876 1.00 33.09 175 GLY A N 1
ATOM 1340 C CA . GLY A 1 175 ? 1.481 5.724 -18.351 1.00 27.59 175 GLY A CA 1
ATOM 1341 C C . GLY A 1 175 ? 2.791 5.622 -19.123 1.00 29.47 175 GLY A C 1
ATOM 1342 O O . GLY A 1 175 ? 3.128 4.555 -19.633 1.00 34.22 175 GLY A O 1
ATOM 1343 N N . LYS A 1 176 ? 3.534 6.716 -19.215 1.00 25.34 176 LYS A N 1
ATOM 1344 C CA . LYS A 1 176 ? 4.808 6.701 -19.915 1.00 28.72 176 LYS A CA 1
ATOM 1345 C C . LYS A 1 176 ? 5.946 7.287 -19.106 1.00 28.74 176 LYS A C 1
ATOM 1346 O O . LYS A 1 176 ? 5.786 8.322 -18.455 1.00 28.60 176 LYS A O 1
ATOM 1352 N N . VAL A 1 177 ? 7.090 6.611 -19.138 1.00 26.19 177 VAL A N 1
ATOM 1353 C CA . VAL A 1 177 ? 8.261 7.083 -18.419 1.00 30.14 177 VAL A CA 1
ATOM 1354 C C . VAL A 1 177 ? 8.779 8.304 -19.175 1.00 33.19 177 VAL A C 1
ATOM 1355 O O . VAL A 1 177 ? 8.606 8.383 -20.394 1.00 34.27 177 VAL A O 1
ATOM 1359 N N . PHE A 1 178 ? 9.405 9.250 -18.473 1.00 27.06 178 PHE A N 1
ATOM 1360 C CA . PHE A 1 178 ? 9.928 10.448 -19.135 1.00 22.36 178 PHE A CA 1
ATOM 1361 C C . PHE A 1 178 ? 10.983 10.018 -20.145 1.00 26.53 178 PHE A C 1
ATOM 1362 O O . PHE A 1 178 ? 11.739 9.085 -19.907 1.00 24.56 178 PHE A O 1
ATOM 1370 N N . LYS A 1 179 ? 11.026 10.687 -21.287 1.00 32.26 179 LYS A N 1
ATOM 1371 C CA . LYS A 1 179 ? 12.016 10.336 -22.292 1.00 38.30 179 LYS A CA 1
ATOM 1372 C C . LYS A 1 179 ? 13.421 10.262 -21.703 1.00 36.71 179 LYS A C 1
ATOM 1373 O O . LYS A 1 179 ? 14.139 9.291 -21.933 1.00 39.48 179 LYS A O 1
ATOM 1379 N N . ALA A 1 180 ? 13.814 11.265 -20.925 1.00 33.49 180 ALA A N 1
ATOM 1380 C CA . ALA A 1 180 ? 15.146 11.258 -20.346 1.00 32.94 180 ALA A CA 1
ATOM 1381 C C . ALA A 1 180 ? 15.457 9.991 -19.545 1.00 35.45 180 ALA A C 1
ATOM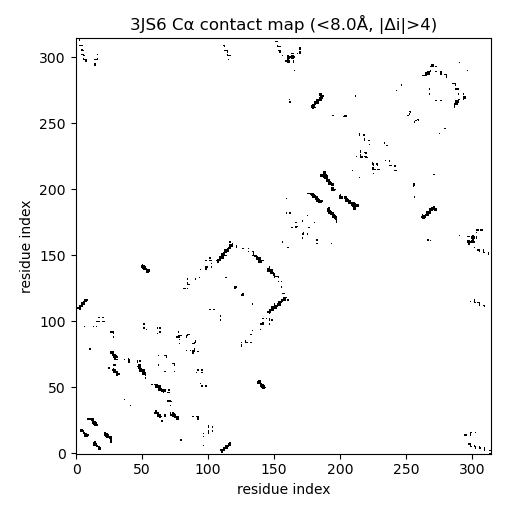 1382 O O . ALA A 1 180 ? 16.595 9.518 -19.537 1.00 32.26 180 ALA A O 1
ATOM 1384 N N . PHE A 1 181 ? 14.444 9.441 -18.881 1.00 36.46 181 PHE A N 1
ATOM 1385 C CA . PHE A 1 181 ? 14.633 8.256 -18.053 1.00 35.97 181 PHE A CA 1
ATOM 1386 C C . PHE A 1 181 ? 15.006 7.008 -18.847 1.00 32.14 181 PHE A C 1
ATOM 1387 O O . PHE A 1 181 ? 15.748 6.164 -18.356 1.00 32.96 181 PHE A O 1
ATOM 1395 N N . THR A 1 182 ? 14.506 6.899 -20.072 1.00 32.77 182 THR A N 1
ATOM 1396 C CA . THR A 1 182 ? 14.787 5.724 -20.897 1.00 35.20 182 THR A CA 1
ATOM 1397 C C . THR A 1 182 ? 16.268 5.555 -21.221 1.00 35.85 182 THR A C 1
ATOM 1398 O O . THR A 1 182 ? 16.739 4.430 -21.421 1.00 32.81 182 THR A O 1
ATOM 1402 N N . GLU A 1 183 ? 17.013 6.643 -21.304 1.00 29.07 183 GLU A N 1
ATOM 1403 C CA . GLU A 1 183 ? 18.434 6.533 -21.594 1.00 40.07 183 GLU A CA 1
ATOM 1404 C C . GLU A 1 183 ? 19.269 7.379 -20.642 1.00 35.80 183 GLU A C 1
ATOM 1405 O O . GLU A 1 183 ? 20.279 7.946 -21.034 1.00 34.74 183 GLU A O 1
ATOM 1411 N N . GLY A 1 184 ? 18.875 7.454 -19.378 1.00 31.22 184 GLY A N 1
ATOM 1412 C CA . GLY A 1 184 ? 19.633 8.239 -18.432 1.00 24.60 184 GLY A CA 1
ATOM 1413 C C . GLY A 1 184 ? 20.185 7.409 -17.310 1.00 26.56 184 GLY A C 1
ATOM 1414 O O . GLY A 1 184 ? 19.945 6.208 -17.239 1.00 26.94 184 GLY A O 1
ATOM 1415 N N . LYS A 1 185 ? 20.950 8.055 -16.437 1.00 24.16 185 LYS A N 1
ATOM 1416 C CA . LYS A 1 185 ? 21.551 7.396 -15.284 1.00 28.33 185 LYS A CA 1
ATOM 1417 C C . LYS A 1 185 ? 20.957 8.063 -14.050 1.00 30.60 185 LYS A C 1
ATOM 1418 O O . LYS A 1 185 ? 21.008 9.294 -13.901 1.00 26.44 185 LYS A O 1
ATOM 1424 N N . TYR A 1 186 ? 20.368 7.253 -13.180 1.00 23.13 186 TYR A N 1
ATOM 1425 C CA . TYR A 1 186 ? 19.718 7.786 -11.988 1.00 17.85 186 TYR A CA 1
ATOM 1426 C C . TYR A 1 186 ? 20.072 6.958 -10.799 1.00 22.04 186 TYR A C 1
ATOM 1427 O O . TYR A 1 186 ? 20.271 5.753 -10.924 1.00 24.72 186 TYR A O 1
ATOM 1436 N N . SER A 1 187 ? 20.105 7.588 -9.632 1.00 18.18 187 SER A N 1
ATOM 1437 C CA . SER A 1 187 ? 20.400 6.837 -8.437 1.00 20.46 187 SER A CA 1
ATOM 1438 C C . SER A 1 187 ? 19.352 7.159 -7.408 1.00 24.51 187 SER A C 1
ATOM 1439 O O . SER A 1 187 ? 18.806 8.265 -7.366 1.00 29.25 187 SER A O 1
ATOM 1442 N N . VAL A 1 188 ? 19.027 6.158 -6.622 1.00 18.63 188 VAL A N 1
ATOM 1443 C CA . VAL A 1 188 ? 18.069 6.328 -5.546 1.00 20.93 188 VAL A CA 1
ATOM 1444 C C . VAL A 1 188 ? 18.911 6.227 -4.285 1.00 27.09 188 VAL A C 1
ATOM 1445 O O . VAL A 1 188 ? 19.534 5.188 -4.050 1.00 20.96 188 VAL A O 1
ATOM 1449 N N . LEU A 1 189 ? 18.938 7.315 -3.515 1.00 23.66 189 LEU A N 1
ATOM 1450 C CA . LEU A 1 189 ? 19.693 7.429 -2.265 1.00 22.98 189 LEU A CA 1
ATOM 1451 C C . LEU A 1 189 ? 18.679 7.348 -1.117 1.00 25.02 189 LEU A C 1
ATOM 1452 O O . LEU A 1 189 ? 17.995 8.325 -0.790 1.00 22.31 189 LEU A O 1
ATOM 1457 N N . ASP A 1 190 ? 18.589 6.169 -0.505 1.00 17.55 190 ASP A N 1
ATOM 1458 C CA . ASP A 1 190 ? 17.609 5.891 0.544 1.00 20.38 190 ASP A CA 1
ATOM 1459 C C . ASP A 1 190 ? 18.173 5.899 1.987 1.00 27.81 190 ASP A C 1
ATOM 1460 O O . ASP A 1 190 ? 18.858 4.963 2.392 1.00 27.59 190 ASP A O 1
ATOM 1465 N N . PHE A 1 191 ? 17.873 6.952 2.745 1.00 21.80 191 PHE A N 1
ATOM 1466 C CA . PHE A 1 191 ? 18.324 7.072 4.136 1.00 27.97 191 PHE A CA 1
ATOM 1467 C C . PHE A 1 191 ? 17.352 6.323 5.042 1.00 25.82 191 PHE A C 1
ATOM 1468 O O . PHE A 1 191 ? 16.317 6.859 5.436 1.00 30.09 191 PHE A O 1
ATOM 1476 N N . GLY A 1 192 ? 17.675 5.070 5.345 1.00 23.90 192 GLY A N 1
ATOM 1477 C CA . GLY A 1 192 ? 16.805 4.269 6.188 1.00 25.90 192 GLY A CA 1
ATOM 1478 C C . GLY A 1 192 ? 17.185 4.380 7.654 1.00 28.35 192 GLY A C 1
ATOM 1479 O O . GLY A 1 192 ? 18.136 5.075 7.994 1.00 26.26 192 GLY A O 1
ATOM 1480 N N . SER A 1 193 ? 16.437 3.705 8.518 1.00 30.51 193 SER A N 1
ATOM 1481 C CA . SER A 1 193 ? 16.723 3.741 9.944 1.00 39.19 193 SER A CA 1
ATOM 1482 C C . SER A 1 193 ? 18.057 3.066 10.303 1.00 37.56 193 SER A C 1
ATOM 1483 O O . SER A 1 193 ? 18.813 3.574 11.127 1.00 39.77 193 SER A O 1
ATOM 1486 N N . GLY A 1 194 ? 18.348 1.934 9.671 1.00 31.03 194 GLY A N 1
ATOM 1487 C CA . GLY A 1 194 ? 19.574 1.224 9.978 1.00 36.56 194 GLY A CA 1
ATOM 1488 C C . GLY A 1 194 ? 20.617 1.177 8.881 1.00 37.12 194 GLY A C 1
ATOM 1489 O O . GLY A 1 194 ? 21.770 0.822 9.128 1.00 29.58 194 GLY A O 1
ATOM 1490 N N . THR A 1 195 ? 20.232 1.536 7.663 1.00 33.57 195 THR A N 1
ATOM 1491 C CA . THR A 1 195 ? 21.168 1.518 6.547 1.00 36.69 195 THR A CA 1
ATOM 1492 C C . THR A 1 195 ? 20.861 2.661 5.590 1.00 30.92 195 THR A C 1
ATOM 1493 O O . THR A 1 195 ? 19.784 3.253 5.653 1.00 27.65 195 THR A O 1
ATOM 1497 N N . THR A 1 196 ? 21.821 2.960 4.722 1.00 28.73 196 THR A N 1
ATOM 1498 C CA . THR A 1 196 ? 21.674 3.994 3.700 1.00 33.88 196 THR A CA 1
ATOM 1499 C C . THR A 1 196 ? 21.957 3.257 2.400 1.00 32.64 196 THR A C 1
ATOM 1500 O O . THR A 1 196 ? 23.071 2.808 2.153 1.00 30.39 196 THR A O 1
ATOM 1504 N N . ILE A 1 197 ? 20.924 3.115 1.580 1.00 32.42 197 ILE A N 1
ATOM 1505 C CA . ILE A 1 197 ? 21.015 2.359 0.341 1.00 27.88 197 ILE A CA 1
ATOM 1506 C C . ILE A 1 197 ? 21.092 3.175 -0.946 1.00 28.81 197 ILE A C 1
ATOM 1507 O O . ILE A 1 197 ? 20.305 4.095 -1.143 1.00 29.28 197 ILE A O 1
ATOM 1512 N N . ILE A 1 198 ? 22.020 2.821 -1.829 1.00 24.58 198 ILE A N 1
ATOM 1513 C CA . ILE A 1 198 ? 22.129 3.495 -3.119 1.00 20.37 198 ILE A CA 1
ATOM 1514 C C . ILE A 1 198 ? 21.902 2.454 -4.202 1.00 30.09 198 ILE A C 1
ATOM 1515 O O . ILE A 1 198 ? 22.569 1.412 -4.219 1.00 25.66 198 ILE A O 1
ATOM 1520 N N . ASP A 1 199 ? 20.940 2.727 -5.087 1.00 20.50 199 ASP A N 1
ATOM 1521 C CA . ASP A 1 199 ? 20.611 1.852 -6.199 1.00 26.04 199 ASP A CA 1
ATOM 1522 C C . ASP A 1 199 ? 20.720 2.700 -7.444 1.00 26.53 199 ASP A C 1
ATOM 1523 O O . ASP A 1 199 ? 20.051 3.732 -7.570 1.00 26.21 199 ASP A O 1
ATOM 1528 N N . THR A 1 200 ? 21.556 2.254 -8.366 1.00 21.95 200 THR A N 1
ATOM 1529 C CA . THR A 1 200 ? 21.794 2.989 -9.600 1.00 20.43 200 THR A CA 1
ATOM 1530 C C . THR A 1 200 ? 21.181 2.312 -10.815 1.00 26.18 200 THR A C 1
ATOM 1531 O O . THR A 1 200 ? 21.238 1.095 -10.967 1.00 28.00 200 THR A O 1
ATOM 1535 N N . TYR A 1 201 ? 20.572 3.125 -11.662 1.00 24.13 201 TYR A N 1
ATOM 1536 C CA . TYR A 1 201 ? 19.899 2.659 -12.860 1.00 20.79 201 TYR A CA 1
ATOM 1537 C C . TYR A 1 201 ? 20.449 3.361 -14.086 1.00 24.70 201 TYR A C 1
ATOM 1538 O O . TYR A 1 201 ? 20.712 4.558 -14.059 1.00 28.87 201 TYR A O 1
ATOM 1547 N N . GLN A 1 202 ? 20.613 2.613 -15.165 1.00 24.91 202 GLN A N 1
ATOM 1548 C CA . GLN A 1 202 ? 21.094 3.172 -16.420 1.00 25.32 202 GLN A CA 1
ATOM 1549 C C . GLN A 1 202 ? 20.185 2.606 -17.509 1.00 30.17 202 GLN A C 1
ATOM 1550 O O . GLN A 1 202 ? 20.015 1.379 -17.629 1.00 27.69 202 GLN A O 1
ATOM 1556 N N . ASN A 1 203 ? 19.587 3.493 -18.288 1.00 27.56 203 ASN A N 1
ATOM 1557 C CA . ASN A 1 203 ? 18.675 3.070 -19.352 1.00 34.68 203 ASN A CA 1
ATOM 1558 C C . ASN A 1 203 ? 17.666 2.092 -18.781 1.00 35.16 203 ASN A C 1
ATOM 1559 O O . ASN A 1 203 ? 17.477 0.987 -19.307 1.00 35.58 203 ASN A O 1
ATOM 1572 N N . LYS A 1 205 ? 17.701 0.095 -16.342 1.00 25.13 205 LYS A N 1
ATOM 1573 C CA . LYS A 1 205 ? 18.080 -1.177 -15.759 1.00 22.62 205 LYS A CA 1
ATOM 1574 C C . LYS A 1 205 ? 19.031 -0.954 -14.596 1.00 26.15 205 LYS A C 1
ATOM 1575 O O . LYS A 1 205 ? 19.977 -0.178 -14.706 1.00 23.60 205 LYS A O 1
ATOM 1581 N N . ARG A 1 206 ? 18.791 -1.649 -13.490 1.00 20.25 206 ARG A N 1
ATOM 1582 C CA . ARG A 1 206 ? 19.640 -1.479 -12.321 1.00 28.39 206 ARG A CA 1
ATOM 1583 C C . ARG A 1 206 ? 21.059 -1.940 -12.592 1.00 30.80 206 ARG A C 1
ATOM 1584 O O . ARG A 1 206 ? 21.275 -2.987 -13.205 1.00 28.62 206 ARG A O 1
ATOM 1592 N N . VAL A 1 207 ? 22.022 -1.144 -12.139 1.00 27.71 207 VAL A N 1
ATOM 1593 C CA . VAL A 1 207 ? 23.446 -1.452 -12.293 1.00 28.15 207 VAL A CA 1
ATOM 1594 C C . VAL A 1 207 ? 24.002 -1.907 -10.939 1.00 27.99 207 VAL A C 1
ATOM 1595 O O . VAL A 1 207 ? 24.343 -1.079 -10.076 1.00 23.20 207 VAL A O 1
ATOM 1599 N N . GLU A 1 208 ? 24.102 -3.219 -10.741 1.00 23.33 208 GLU A N 1
ATOM 1600 C CA . GLU A 1 208 ? 24.606 -3.708 -9.469 1.00 36.00 208 GLU A CA 1
ATOM 1601 C C . GLU A 1 208 ? 26.015 -3.243 -9.169 1.00 33.63 208 GLU A C 1
ATOM 1602 O O . GLU A 1 208 ? 26.341 -2.980 -8.011 1.00 44.77 208 GLU A O 1
ATOM 1608 N N . GLU A 1 209 ? 26.848 -3.127 -10.193 1.00 34.43 209 GLU A N 1
ATOM 1609 C CA . GLU A 1 209 ? 28.225 -2.681 -9.981 1.00 42.44 209 GLU A CA 1
ATOM 1610 C C . GLU A 1 209 ? 28.299 -1.248 -9.440 1.00 41.61 209 GLU A C 1
ATOM 1611 O O . GLU A 1 209 ? 29.331 -0.835 -8.913 1.00 44.34 209 GLU A O 1
ATOM 1617 N N . GLU A 1 210 ? 27.219 -0.484 -9.582 1.00 35.36 210 GLU A N 1
ATOM 1618 C CA . GLU A 1 210 ? 27.224 0.897 -9.093 1.00 33.46 210 GLU A CA 1
ATOM 1619 C C . GLU A 1 210 ? 26.203 1.148 -7.988 1.00 34.42 210 GLU A C 1
ATOM 1620 O O . GLU A 1 210 ? 25.787 2.279 -7.756 1.00 29.11 210 GLU A O 1
ATOM 1626 N N . SER A 1 211 ? 25.798 0.079 -7.313 1.00 30.98 211 SER A N 1
ATOM 1627 C CA . SER A 1 211 ? 24.839 0.169 -6.214 1.00 29.18 211 SER A CA 1
ATOM 1628 C C . SER A 1 211 ? 25.571 -0.304 -4.966 1.00 30.95 211 SER A C 1
ATOM 1629 O O . SER A 1 211 ? 26.506 -1.104 -5.060 1.00 31.06 211 SER A O 1
ATOM 1632 N N . PHE A 1 212 ? 25.184 0.204 -3.805 1.00 29.38 212 PHE A N 1
ATOM 1633 C CA . PHE A 1 212 ? 25.841 -0.216 -2.574 1.00 33.28 212 PHE A CA 1
ATOM 1634 C C . PHE A 1 212 ? 25.022 0.125 -1.349 1.00 34.93 212 PHE A C 1
ATOM 1635 O O . PHE A 1 212 ? 23.996 0.816 -1.439 1.00 26.47 212 PHE A O 1
ATOM 1643 N N . VAL A 1 213 ? 25.485 -0.368 -0.202 1.00 28.29 213 VAL A N 1
ATOM 1644 C CA . VAL A 1 213 ? 24.818 -0.115 1.066 1.00 28.85 213 VAL A CA 1
ATOM 1645 C C . VAL A 1 213 ? 25.809 0.301 2.154 1.00 33.52 213 VAL A C 1
ATOM 1646 O O . VAL A 1 213 ? 26.878 -0.279 2.272 1.00 31.42 213 VAL A O 1
ATOM 1650 N N . ILE A 1 214 ? 25.445 1.322 2.924 1.00 32.17 214 ILE A N 1
ATOM 1651 C CA . ILE A 1 214 ? 26.259 1.806 4.030 1.00 35.75 214 ILE A CA 1
ATOM 1652 C C . ILE A 1 214 ? 25.487 1.276 5.234 1.00 36.14 214 ILE A C 1
ATOM 1653 O O . ILE A 1 214 ? 24.270 1.465 5.326 1.00 37.91 214 ILE A O 1
ATOM 1658 N N . ASN A 1 215 ? 26.172 0.594 6.146 1.00 36.32 215 ASN A N 1
ATOM 1659 C CA . ASN A 1 215 ? 25.492 0.020 7.301 1.00 42.57 215 ASN A CA 1
ATOM 1660 C C . ASN A 1 215 ? 25.331 0.992 8.458 1.00 45.89 215 ASN A C 1
ATOM 1661 O O . ASN A 1 215 ? 25.621 0.659 9.609 1.00 51.23 215 ASN A O 1
ATOM 1666 N N . LYS A 1 216 ? 24.862 2.193 8.139 1.00 37.56 216 LYS A N 1
ATOM 1667 C CA . LYS A 1 216 ? 24.624 3.243 9.123 1.00 43.13 216 LYS A CA 1
ATOM 1668 C C . LYS A 1 216 ? 23.332 3.929 8.691 1.00 45.73 216 LYS A C 1
ATOM 1669 O O . LYS A 1 216 ? 23.146 4.200 7.507 1.00 43.49 216 LYS A O 1
ATOM 1675 N N . GLY A 1 217 ? 22.444 4.202 9.642 1.00 39.20 217 GLY A N 1
ATOM 1676 C CA . GLY A 1 217 ? 21.184 4.840 9.310 1.00 38.99 217 GLY A CA 1
ATOM 1677 C C . GLY A 1 217 ? 20.851 6.000 10.222 1.00 41.57 217 GLY A C 1
ATOM 1678 O O . GLY A 1 217 ? 21.732 6.537 10.904 1.00 43.84 217 GLY A O 1
ATOM 1679 N N . THR A 1 218 ? 19.582 6.392 10.237 1.00 35.85 218 THR A N 1
ATOM 1680 C CA . THR A 1 218 ? 19.152 7.509 11.069 1.00 48.09 218 THR A CA 1
ATOM 1681 C C . THR A 1 218 ? 19.324 7.220 12.566 1.00 45.37 218 THR A C 1
ATOM 1682 O O . THR A 1 218 ? 19.624 8.123 13.341 1.00 47.45 218 THR A O 1
ATOM 1686 N N . ILE A 1 219 ? 19.131 5.967 12.963 1.00 46.51 219 ILE A N 1
ATOM 1687 C CA . ILE A 1 219 ? 19.304 5.570 14.360 1.00 47.96 219 ILE A CA 1
ATOM 1688 C C . ILE A 1 219 ? 20.757 5.876 14.754 1.00 46.39 219 ILE A C 1
ATOM 1689 O O . ILE A 1 219 ? 21.013 6.509 15.776 1.00 52.91 219 ILE A O 1
ATOM 1694 N N . ASP A 1 220 ? 21.703 5.452 13.922 1.00 42.08 220 ASP A N 1
ATOM 1695 C CA . ASP A 1 220 ? 23.115 5.724 14.178 1.00 50.09 220 ASP A CA 1
ATOM 1696 C C . ASP A 1 220 ? 23.381 7.234 14.213 1.00 53.70 220 ASP A C 1
ATOM 1697 O O . ASP A 1 220 ? 24.203 7.718 15.007 1.00 49.94 220 ASP A O 1
ATOM 1702 N N . PHE A 1 221 ? 22.700 7.972 13.339 1.00 43.65 221 PHE A N 1
ATOM 1703 C CA . PHE A 1 221 ? 22.867 9.421 13.275 1.00 45.85 221 PHE A CA 1
ATOM 1704 C C . PHE A 1 221 ? 22.507 10.064 14.617 1.00 48.05 221 PHE A C 1
ATOM 1705 O O . PHE A 1 221 ? 23.345 10.695 15.265 1.00 48.73 221 PHE A O 1
ATOM 1713 N N . TYR A 1 222 ? 21.250 9.889 15.010 1.00 47.08 222 TYR A N 1
ATOM 1714 C CA . TYR A 1 222 ? 20.720 10.446 16.240 1.00 56.36 222 TYR A CA 1
ATOM 1715 C C . TYR A 1 222 ? 21.472 9.951 17.470 1.00 60.19 222 TYR A C 1
ATOM 1716 O O . TYR A 1 222 ? 21.572 10.663 18.473 1.00 63.66 222 TYR A O 1
ATOM 1725 N N . LYS A 1 223 ? 21.993 8.731 17.395 1.00 59.45 223 LYS A N 1
ATOM 1726 C CA . LYS A 1 223 ? 22.745 8.163 18.509 1.00 60.61 223 LYS A CA 1
ATOM 1727 C C . LYS A 1 223 ? 24.096 8.842 18.623 1.00 58.07 223 LYS A C 1
ATOM 1728 O O . LYS A 1 223 ? 24.533 9.207 19.715 1.00 55.87 223 LYS A O 1
ATOM 1734 N N . ARG A 1 224 ? 24.757 9.012 17.484 1.00 58.39 224 ARG A N 1
ATOM 1735 C CA . ARG A 1 224 ? 26.063 9.646 17.453 1.00 57.71 224 ARG A CA 1
ATOM 1736 C C . ARG A 1 224 ? 25.930 11.100 17.920 1.00 63.91 224 ARG A C 1
ATOM 1737 O O . ARG A 1 224 ? 26.868 11.671 18.471 1.00 66.11 224 ARG A O 1
ATOM 1745 N N . ILE A 1 225 ? 24.759 11.697 17.710 1.00 64.51 225 ILE A N 1
ATOM 1746 C CA . ILE A 1 225 ? 24.535 13.078 18.134 1.00 65.32 225 ILE A CA 1
ATOM 1747 C C . ILE A 1 225 ? 24.262 13.122 19.638 1.00 68.24 225 ILE A C 1
ATOM 1748 O O . ILE A 1 225 ? 24.897 13.890 20.367 1.00 67.00 225 ILE A O 1
ATOM 1753 N N . ALA A 1 226 ? 23.324 12.291 20.091 1.00 68.36 226 ALA A N 1
ATOM 1754 C CA . ALA A 1 226 ? 22.958 12.218 21.505 1.00 68.53 226 ALA A CA 1
ATOM 1755 C C . ALA A 1 226 ? 24.170 11.942 22.391 1.00 68.13 226 ALA A C 1
ATOM 1756 O O . ALA A 1 226 ? 24.180 12.292 23.574 1.00 67.85 226 ALA A O 1
ATOM 1758 N N . SER A 1 227 ? 25.189 11.314 21.814 1.00 66.73 227 SER A N 1
ATOM 1759 C CA . SER A 1 227 ? 26.402 10.997 22.554 1.00 70.92 227 SER A CA 1
ATOM 1760 C C . SER A 1 227 ? 27.282 12.229 22.775 1.00 68.09 227 SER A C 1
ATOM 1761 O O . SER A 1 227 ? 27.630 12.552 23.912 1.00 69.20 227 SER A O 1
ATOM 1764 N N . HIS A 1 228 ? 27.643 12.914 21.694 1.00 66.24 228 HIS A N 1
ATOM 1765 C CA . HIS A 1 228 ? 28.482 14.103 21.799 1.00 68.82 228 HIS A CA 1
ATOM 1766 C C . HIS A 1 228 ? 27.868 15.119 22.762 1.00 68.95 228 HIS A C 1
ATOM 1767 O O . HIS A 1 228 ? 28.582 15.781 23.518 1.00 64.21 228 HIS A O 1
ATOM 1774 N N . VAL A 1 229 ? 26.541 15.222 22.739 1.00 67.91 229 VAL A N 1
ATOM 1775 C CA . VAL A 1 229 ? 25.819 16.141 23.612 1.00 68.06 229 VAL A CA 1
ATOM 1776 C C . VAL A 1 229 ? 25.810 15.618 25.054 1.00 68.85 229 VAL A C 1
ATOM 1777 O O . VAL A 1 229 ? 25.403 16.326 25.975 1.00 67.44 229 VAL A O 1
ATOM 1781 N N . SER A 1 230 ? 26.268 14.381 25.235 1.00 68.54 230 SER A N 1
ATOM 1782 C CA . SER A 1 230 ? 26.341 13.737 26.551 1.00 70.28 230 SER A CA 1
ATOM 1783 C C . SER A 1 230 ? 25.259 14.205 27.527 1.00 72.23 230 SER A C 1
ATOM 1784 O O . SER A 1 230 ? 25.505 14.361 28.730 1.00 69.85 230 SER A O 1
ATOM 1787 N N . THR A 1 239 ? 20.499 10.140 24.339 1.00 69.33 239 THR A N 1
ATOM 1788 C CA . THR A 1 239 ? 19.146 9.707 24.000 1.00 69.83 239 THR A CA 1
ATOM 1789 C C . THR A 1 239 ? 18.678 10.228 22.641 1.00 68.38 239 THR A C 1
ATOM 1790 O O . THR A 1 239 ? 18.202 11.358 22.527 1.00 65.77 239 THR A O 1
ATOM 1794 N N . PRO A 1 240 ? 18.775 9.391 21.596 1.00 66.72 240 PRO A N 1
ATOM 1795 C CA . PRO A 1 240 ? 18.357 9.798 20.252 1.00 67.04 240 PRO A CA 1
ATOM 1796 C C . PRO A 1 240 ? 16.888 10.221 20.211 1.00 68.70 240 PRO A C 1
ATOM 1797 O O . PRO A 1 240 ? 16.541 11.261 19.641 1.00 69.83 240 PRO A O 1
ATOM 1801 N N . ARG A 1 241 ? 16.034 9.408 20.824 1.00 68.78 241 ARG A N 1
ATOM 1802 C CA . ARG A 1 241 ? 14.598 9.669 20.882 1.00 65.69 241 ARG A CA 1
ATOM 1803 C C . ARG A 1 241 ? 14.337 11.140 21.180 1.00 67.90 241 ARG A C 1
ATOM 1804 O O . ARG A 1 241 ? 13.316 11.699 20.773 1.00 65.74 241 ARG A O 1
ATOM 1812 N N . MET A 1 242 ? 15.277 11.755 21.897 1.00 69.94 242 MET A N 1
ATOM 1813 C CA . MET A 1 242 ? 15.176 13.156 22.283 1.00 68.82 242 MET A CA 1
ATOM 1814 C C . MET A 1 242 ? 15.569 14.101 21.151 1.00 65.34 242 MET A C 1
ATOM 1815 O O . MET A 1 242 ? 14.868 15.078 20.887 1.00 62.67 242 MET A O 1
ATOM 1820 N N . ILE A 1 243 ? 16.691 13.817 20.493 1.00 65.14 243 ILE A N 1
ATOM 1821 C CA . ILE A 1 243 ? 17.152 14.644 19.376 1.00 65.10 243 ILE A CA 1
ATOM 1822 C C . ILE A 1 243 ? 16.098 14.647 18.271 1.00 65.77 243 ILE A C 1
ATOM 1823 O O . ILE A 1 243 ? 15.771 15.690 17.699 1.00 62.07 243 ILE A O 1
ATOM 1828 N N . GLU A 1 244 ? 15.578 13.459 17.982 1.00 67.88 244 GLU A N 1
ATOM 1829 C CA . GLU A 1 244 ? 14.561 13.273 16.957 1.00 68.49 244 GLU A CA 1
ATOM 1830 C C . GLU A 1 244 ? 13.419 14.263 17.175 1.00 68.13 244 GLU A C 1
ATOM 1831 O O . GLU A 1 244 ? 12.837 14.780 16.219 1.00 70.91 244 GLU A O 1
ATOM 1837 N N . LYS A 1 245 ? 13.104 14.526 18.439 1.00 69.23 245 LYS A N 1
ATOM 1838 C CA . LYS A 1 245 ? 12.048 15.474 18.778 1.00 69.09 245 LYS A CA 1
ATOM 1839 C C . LYS A 1 245 ? 12.666 16.847 19.051 1.00 68.80 245 LYS A C 1
ATOM 1840 O O . LYS A 1 245 ? 13.088 17.144 20.171 1.00 69.54 245 LYS A O 1
ATOM 1846 N N . GLY A 1 246 ? 12.734 17.672 18.010 1.00 70.43 246 GLY A N 1
ATOM 1847 C CA . GLY A 1 246 ? 13.298 19.002 18.154 1.00 71.40 246 GLY A CA 1
ATOM 1848 C C . GLY A 1 246 ? 14.558 19.206 17.338 1.00 70.85 246 GLY A C 1
ATOM 1849 O O . GLY A 1 246 ? 15.625 19.478 17.891 1.00 71.19 246 GLY A O 1
ATOM 1850 N N . LEU A 1 247 ? 14.432 19.089 16.019 1.00 70.38 247 LEU A N 1
ATOM 1851 C CA . LEU A 1 247 ? 15.568 19.247 15.119 1.00 70.20 247 LEU A CA 1
ATOM 1852 C C . LEU A 1 247 ? 15.870 20.697 14.742 1.00 70.66 247 LEU A C 1
ATOM 1853 O O . LEU A 1 247 ? 17.035 21.054 14.513 1.00 71.16 247 LEU A O 1
ATOM 1858 N N . GLU A 1 248 ? 14.833 21.527 14.669 1.00 67.99 248 GLU A N 1
ATOM 1859 C CA . GLU A 1 248 ? 15.022 22.937 14.332 1.00 70.60 248 GLU A CA 1
ATOM 1860 C C . GLU A 1 248 ? 15.903 23.552 15.416 1.00 73.17 248 GLU A C 1
ATOM 1861 O O . GLU A 1 248 ? 15.700 23.302 16.610 1.00 69.08 248 GLU A O 1
ATOM 1867 N N . PHE A 1 262 ? 21.400 21.748 20.274 1.00 58.53 262 PHE A N 1
ATOM 1868 C CA . PHE A 1 262 ? 22.463 20.877 19.778 1.00 55.92 262 PHE A CA 1
ATOM 1869 C C . PHE A 1 262 ? 22.792 21.149 18.316 1.00 57.82 262 PHE A C 1
ATOM 1870 O O . PHE A 1 262 ? 23.372 20.299 17.631 1.00 55.82 262 PHE A O 1
ATOM 1878 N N . LYS A 1 263 ? 22.433 22.341 17.848 1.00 52.91 263 LYS A N 1
ATOM 1879 C CA . LYS A 1 263 ? 22.670 22.738 16.467 1.00 53.92 263 LYS A CA 1
ATOM 1880 C C . LYS A 1 263 ? 24.075 22.433 15.949 1.00 56.81 263 LYS A C 1
ATOM 1881 O O . LYS A 1 263 ? 24.241 21.973 14.814 1.00 55.68 263 LYS A O 1
ATOM 1887 N N . ASP A 1 264 ? 25.076 22.690 16.784 1.00 53.48 264 ASP A N 1
ATOM 1888 C CA . ASP A 1 264 ? 26.479 22.482 16.428 1.00 57.03 264 ASP A CA 1
ATOM 1889 C C . ASP A 1 264 ? 26.795 21.011 16.166 1.00 53.14 264 ASP A C 1
ATOM 1890 O O . ASP A 1 264 ? 27.472 20.660 15.190 1.00 50.36 264 ASP A O 1
ATOM 1895 N N . GLU A 1 265 ? 26.306 20.158 17.057 1.00 53.06 265 GLU A N 1
ATOM 1896 C CA . GLU A 1 265 ? 26.523 18.730 16.950 1.00 52.97 265 GLU A CA 1
ATOM 1897 C C . GLU A 1 265 ? 25.900 18.233 15.656 1.00 55.55 265 GLU A C 1
ATOM 1898 O O . GLU A 1 265 ? 26.577 17.620 14.824 1.00 52.72 265 GLU A O 1
ATOM 1904 N N . PHE A 1 266 ? 24.611 18.518 15.493 1.00 52.94 266 PHE A N 1
ATOM 1905 C CA . PHE A 1 266 ? 23.878 18.111 14.306 1.00 52.17 266 PHE A CA 1
ATOM 1906 C C . PHE A 1 266 ? 24.703 18.335 13.050 1.00 47.09 266 PHE A C 1
ATOM 1907 O O . PHE A 1 266 ? 25.085 17.380 12.380 1.00 51.73 266 PHE A O 1
ATOM 1915 N N . TYR A 1 267 ? 24.994 19.594 12.743 1.00 48.75 267 TYR A N 1
ATOM 1916 C CA . TYR A 1 267 ? 25.757 19.927 11.548 1.00 51.04 267 TYR A CA 1
ATOM 1917 C C . TYR A 1 267 ? 27.073 19.180 11.436 1.00 56.05 267 TYR A C 1
ATOM 1918 O O . TYR A 1 267 ? 27.558 18.939 10.331 1.00 58.15 267 TYR A O 1
ATOM 1927 N N . LYS A 1 268 ? 27.652 18.809 12.572 1.00 57.77 268 LYS A N 1
ATOM 1928 C CA . LYS A 1 268 ? 28.924 18.090 12.560 1.00 60.28 268 LYS A CA 1
ATOM 1929 C C . LYS A 1 268 ? 28.738 16.632 12.166 1.00 57.24 268 LYS A C 1
ATOM 1930 O O . LYS A 1 268 ? 29.456 16.111 11.311 1.00 52.62 268 LYS A O 1
ATOM 1936 N N . GLU A 1 269 ? 27.772 15.974 12.791 1.00 55.86 269 GLU A N 1
ATOM 1937 C CA . GLU A 1 269 ? 27.496 14.587 12.472 1.00 54.71 269 GLU A CA 1
ATOM 1938 C C . GLU A 1 269 ? 27.051 14.496 11.009 1.00 57.39 269 GLU A C 1
ATOM 1939 O O . GLU A 1 269 ? 27.571 13.690 10.240 1.00 52.60 269 GLU A O 1
ATOM 1945 N N . GLN A 1 270 ? 26.094 15.336 10.622 1.00 57.08 270 GLN A N 1
ATOM 1946 C CA . GLN A 1 270 ? 25.584 15.322 9.255 1.00 53.94 270 GLN A CA 1
ATOM 1947 C C . GLN A 1 270 ? 26.668 15.696 8.240 1.00 52.37 270 GLN A C 1
ATOM 1948 O O . GLN A 1 270 ? 26.663 15.226 7.107 1.00 49.33 270 GLN A O 1
ATOM 1954 N N . ASP A 1 271 ? 27.600 16.548 8.641 1.00 51.92 271 ASP A N 1
ATOM 1955 C CA . ASP A 1 271 ? 28.671 16.947 7.738 1.00 51.90 271 ASP A CA 1
ATOM 1956 C C . ASP A 1 271 ? 29.489 15.740 7.315 1.00 49.46 271 ASP A C 1
ATOM 1957 O O . ASP A 1 271 ? 29.879 15.610 6.148 1.00 49.13 271 ASP A O 1
ATOM 1962 N N . SER A 1 272 ? 29.753 14.863 8.280 1.00 45.08 272 SER A N 1
ATOM 1963 C CA . SER A 1 272 ? 30.534 13.657 8.032 1.00 47.20 272 SER A CA 1
ATOM 1964 C C . SER A 1 272 ? 29.725 12.596 7.285 1.00 40.44 272 SER A C 1
ATOM 1965 O O . SER A 1 272 ? 30.258 11.872 6.450 1.00 40.59 272 SER A O 1
ATOM 1968 N N . LEU A 1 273 ? 28.442 12.500 7.604 1.00 41.67 273 LEU A N 1
ATOM 1969 C CA . LEU A 1 273 ? 27.580 11.535 6.943 1.00 43.39 273 LEU A CA 1
ATOM 1970 C C . LEU A 1 273 ? 27.546 11.869 5.450 1.00 42.83 273 LEU A C 1
ATOM 1971 O O . LEU A 1 273 ? 27.775 11.003 4.603 1.00 39.12 273 LEU A O 1
ATOM 1976 N N . ILE A 1 274 ? 27.300 13.135 5.128 1.00 39.20 274 ILE A N 1
ATOM 1977 C CA . ILE A 1 274 ? 27.226 13.536 3.734 1.00 42.53 274 ILE A CA 1
ATOM 1978 C C . ILE A 1 274 ? 28.548 13.408 2.994 1.00 46.27 274 ILE A C 1
ATOM 1979 O O . ILE A 1 274 ? 28.578 13.040 1.816 1.00 44.54 274 ILE A O 1
ATOM 1984 N N . GLU A 1 275 ? 29.652 13.703 3.668 1.00 42.16 275 GLU A N 1
ATOM 1985 C CA . GLU A 1 275 ? 30.939 13.582 2.997 1.00 39.97 275 GLU A CA 1
ATOM 1986 C C . GLU A 1 275 ? 31.190 12.110 2.687 1.00 27.72 275 GLU A C 1
ATOM 1987 O O . GLU A 1 275 ? 31.703 11.759 1.639 1.00 34.11 275 GLU A O 1
ATOM 1993 N N . GLU A 1 276 ? 30.817 11.242 3.609 1.00 34.92 276 GLU A N 1
ATOM 1994 C CA . GLU A 1 276 ? 31.026 9.827 3.380 1.00 40.49 276 GLU A CA 1
ATOM 1995 C C . GLU A 1 276 ? 30.175 9.325 2.215 1.00 38.42 276 GLU A C 1
ATOM 1996 O O . GLU A 1 276 ? 30.661 8.603 1.341 1.00 35.57 276 GLU A O 1
ATOM 2002 N N . VAL A 1 277 ? 28.907 9.715 2.197 1.00 31.91 277 VAL A N 1
ATOM 2003 C CA . VAL A 1 277 ? 28.015 9.244 1.142 1.00 36.90 277 VAL A CA 1
ATOM 2004 C C . VAL A 1 277 ? 28.450 9.703 -0.239 1.00 29.07 277 VAL A C 1
ATOM 2005 O O . VAL A 1 277 ? 28.551 8.904 -1.163 1.00 36.20 277 VAL A O 1
ATOM 2017 N N . SER A 1 279 ? 31.385 10.727 -1.135 1.00 34.26 279 SER A N 1
ATOM 2018 C CA . SER A 1 279 ? 32.700 10.192 -1.472 1.00 35.73 279 SER A CA 1
ATOM 2019 C C . SER A 1 279 ? 32.505 8.792 -2.056 1.00 32.00 279 SER A C 1
ATOM 2020 O O . SER A 1 279 ? 33.129 8.430 -3.048 1.00 31.46 279 SER A O 1
ATOM 2023 N N . ASN A 1 280 ? 31.632 8.001 -1.442 1.00 30.78 280 ASN A N 1
ATOM 2024 C CA . ASN A 1 280 ? 31.392 6.652 -1.958 1.00 35.16 280 ASN A CA 1
ATOM 2025 C C . ASN A 1 280 ? 30.786 6.704 -3.352 1.00 35.72 280 ASN A C 1
ATOM 2026 O O . ASN A 1 280 ? 31.108 5.885 -4.217 1.00 37.73 280 ASN A O 1
ATOM 2031 N N . PHE A 1 281 ? 29.927 7.691 -3.567 1.00 36.49 281 PHE A N 1
ATOM 2032 C CA . PHE A 1 281 ? 29.281 7.882 -4.853 1.00 39.12 281 PHE A CA 1
ATOM 2033 C C . PHE A 1 281 ? 30.336 8.094 -5.924 1.00 41.36 281 PHE A C 1
ATOM 2034 O O . PHE A 1 281 ? 30.331 7.454 -6.977 1.00 36.45 281 PHE A O 1
ATOM 2042 N N . GLU A 1 282 ? 31.255 9.006 -5.655 1.00 40.71 282 GLU A N 1
ATOM 2043 C CA . GLU A 1 282 ? 32.280 9.283 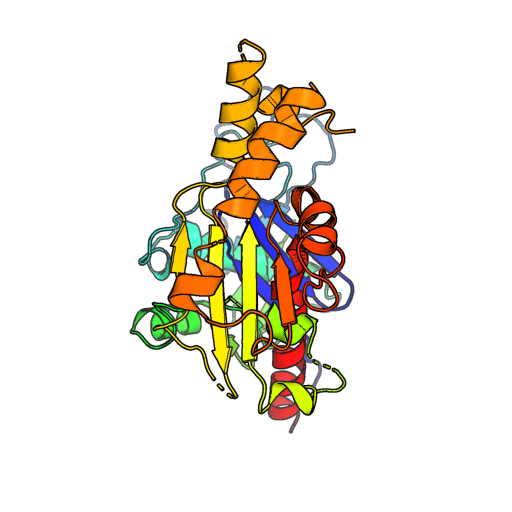-6.635 1.00 41.20 282 GLU A CA 1
ATOM 2044 C C . GLU A 1 282 ? 33.164 8.076 -6.916 1.00 37.14 282 GLU A C 1
ATOM 2045 O O . GLU A 1 282 ? 33.625 7.900 -8.034 1.00 40.52 282 GLU A O 1
ATOM 2051 N N . ILE A 1 283 ? 33.394 7.243 -5.904 1.00 36.09 283 ILE A N 1
ATOM 2052 C CA . ILE A 1 283 ? 34.236 6.058 -6.064 1.00 35.68 283 ILE A CA 1
ATOM 2053 C C . ILE A 1 283 ? 33.540 4.997 -6.898 1.00 37.14 283 ILE A C 1
ATOM 2054 O O . ILE A 1 283 ? 34.111 4.474 -7.853 1.00 36.48 283 ILE A O 1
ATOM 2059 N N . THR A 1 284 ? 32.302 4.687 -6.517 1.00 32.63 284 THR A N 1
ATOM 2060 C CA . THR A 1 284 ? 31.516 3.647 -7.163 1.00 36.97 284 THR A CA 1
ATOM 2061 C C . THR A 1 284 ? 30.666 4.020 -8.378 1.00 38.90 284 THR A C 1
ATOM 2062 O O . THR A 1 284 ? 30.712 3.324 -9.388 1.00 33.83 284 THR A O 1
ATOM 2066 N N . VAL A 1 285 ? 29.883 5.092 -8.273 1.00 35.77 285 VAL A N 1
ATOM 2067 C CA . VAL A 1 285 ? 29.006 5.487 -9.370 1.00 42.21 285 VAL A CA 1
ATOM 2068 C C . VAL A 1 285 ? 29.744 6.290 -10.427 1.00 42.45 285 VAL A C 1
ATOM 2069 O O . VAL A 1 285 ? 29.552 6.072 -11.620 1.00 54.22 285 VAL A O 1
ATOM 2073 N N . GLY A 1 286 ? 30.591 7.213 -9.993 1.00 47.87 286 GLY A N 1
ATOM 2074 C CA . GLY A 1 286 ? 31.362 7.997 -10.939 1.00 48.89 286 GLY A CA 1
ATOM 2075 C C . GLY A 1 286 ? 31.253 9.502 -10.802 1.00 50.82 286 GLY A C 1
ATOM 2076 O O . GLY A 1 286 ? 30.809 10.024 -9.777 1.00 46.19 286 GLY A O 1
ATOM 2077 N N . ASN A 1 287 ? 31.678 10.199 -11.851 1.00 50.27 287 ASN A N 1
ATOM 2078 C CA . ASN A 1 287 ? 31.629 11.649 -11.872 1.00 54.20 287 ASN A CA 1
ATOM 2079 C C . ASN A 1 287 ? 30.186 12.033 -11.626 1.00 52.63 287 ASN A C 1
ATOM 2080 O O . ASN A 1 287 ? 29.301 11.631 -12.374 1.00 53.09 287 ASN A O 1
ATOM 2085 N N . ILE A 1 288 ? 29.955 12.812 -10.577 1.00 52.96 288 ILE A N 1
ATOM 2086 C CA . ILE A 1 288 ? 28.611 13.242 -10.222 1.00 56.85 288 ILE A CA 1
ATOM 2087 C C . ILE A 1 288 ? 27.926 14.004 -11.345 1.00 56.13 288 ILE A C 1
ATOM 2088 O O . ILE A 1 288 ? 26.741 14.313 -11.264 1.00 55.94 288 ILE A O 1
ATOM 2093 N N . ASN A 1 289 ? 28.673 14.286 -12.407 1.00 57.42 289 ASN A N 1
ATOM 2094 C CA . ASN A 1 289 ? 28.123 15.007 -13.544 1.00 55.54 289 ASN A CA 1
ATOM 2095 C C . ASN A 1 289 ? 27.555 14.062 -14.598 1.00 55.13 289 ASN A C 1
ATOM 2096 O O . ASN A 1 289 ? 26.822 14.483 -15.491 1.00 55.46 289 ASN A O 1
ATOM 2101 N N . SER A 1 290 ? 27.892 12.782 -14.483 1.00 46.54 290 SER A N 1
ATOM 2102 C CA . SER A 1 290 ? 27.389 11.775 -15.403 1.00 45.78 290 SER A CA 1
ATOM 2103 C C . SER A 1 290 ? 26.027 11.287 -14.887 1.00 44.03 290 SER A C 1
ATOM 2104 O O . SER A 1 290 ? 25.333 10.516 -15.539 1.00 36.52 290 SER A O 1
ATOM 2107 N N . ILE A 1 291 ? 25.647 11.740 -13.704 1.00 40.57 291 ILE A N 1
ATOM 2108 C CA . ILE A 1 291 ? 24.377 11.327 -13.128 1.00 38.50 291 ILE A CA 1
ATOM 2109 C C . ILE A 1 291 ? 23.289 12.350 -13.452 1.00 37.24 291 ILE A C 1
ATOM 2110 O O . ILE A 1 291 ? 23.473 13.542 -13.247 1.00 34.27 291 ILE A O 1
ATOM 2115 N N . ASP A 1 292 ? 22.157 11.888 -13.972 1.00 38.30 292 ASP A N 1
ATOM 2116 C CA . ASP A 1 292 ? 21.072 12.805 -14.324 1.00 32.78 292 ASP A CA 1
ATOM 2117 C C . ASP A 1 292 ? 20.247 13.247 -13.128 1.00 33.23 292 ASP A C 1
ATOM 2118 O O . ASP A 1 292 ? 19.719 14.352 -13.112 1.00 28.25 292 ASP A O 1
ATOM 2123 N N . ARG A 1 293 ? 20.126 12.383 -12.128 1.00 19.14 293 ARG A N 1
ATOM 2124 C CA . ARG A 1 293 ? 19.361 12.736 -10.928 1.00 24.31 293 ARG A CA 1
ATOM 2125 C C . ARG A 1 293 ? 19.621 11.715 -9.831 1.00 19.08 293 ARG A C 1
ATOM 2126 O O . ARG A 1 293 ? 19.873 10.541 -10.090 1.00 21.75 293 ARG A O 1
ATOM 2134 N N . ILE A 1 294 ? 19.568 12.178 -8.603 1.00 21.69 294 ILE A N 1
ATOM 2135 C CA . ILE A 1 294 ? 19.715 11.316 -7.455 1.00 21.72 294 ILE A CA 1
ATOM 2136 C C . ILE A 1 294 ? 18.471 11.646 -6.661 1.00 20.02 294 ILE A C 1
ATOM 2137 O O . ILE A 1 294 ? 18.276 12.796 -6.230 1.00 23.34 294 ILE A O 1
ATOM 2142 N N . ILE A 1 295 ? 17.604 10.659 -6.493 1.00 17.95 295 ILE A N 1
ATOM 2143 C CA . ILE A 1 295 ? 16.372 10.848 -5.749 1.00 15.53 295 ILE A CA 1
ATOM 2144 C C . ILE A 1 295 ? 16.725 10.519 -4.306 1.00 25.20 295 ILE A C 1
ATOM 2145 O O . ILE A 1 295 ? 17.289 9.451 -4.014 1.00 24.71 295 ILE A O 1
ATOM 2150 N N . VAL A 1 296 ? 16.423 11.448 -3.409 1.00 20.08 296 VAL A N 1
ATOM 2151 C CA . VAL A 1 296 ? 16.731 11.272 -1.992 1.00 19.92 296 VAL A CA 1
ATOM 2152 C C . VAL A 1 296 ? 15.453 10.815 -1.356 1.00 21.61 296 VAL A C 1
ATOM 2153 O O . VAL A 1 296 ? 14.460 11.528 -1.408 1.00 19.92 296 VAL A O 1
ATOM 2157 N N . THR A 1 297 ? 15.463 9.627 -0.757 1.00 15.28 297 THR A N 1
ATOM 2158 C CA . THR A 1 297 ? 14.246 9.089 -0.146 1.00 18.50 297 THR A CA 1
ATOM 2159 C C . THR A 1 297 ? 14.545 8.457 1.234 1.00 26.30 297 THR A C 1
ATOM 2160 O O . THR A 1 297 ? 15.670 8.545 1.729 1.00 25.81 297 THR A O 1
ATOM 2164 N N . GLY A 1 298 ? 13.545 7.848 1.860 1.00 21.79 298 GLY A N 1
ATOM 2165 C CA . GLY A 1 298 ? 13.770 7.245 3.171 1.00 25.64 298 GLY A CA 1
ATOM 2166 C C . GLY A 1 298 ? 13.410 8.187 4.307 1.00 24.76 298 GLY A C 1
ATOM 2167 O O . GLY A 1 298 ? 13.253 9.389 4.098 1.00 22.98 298 GLY A O 1
ATOM 2168 N N . GLY A 1 299 ? 13.278 7.644 5.517 1.00 31.12 299 GLY A N 1
ATOM 2169 C CA . GLY A 1 299 ? 12.929 8.473 6.659 1.00 31.08 299 GLY A CA 1
ATOM 2170 C C . GLY A 1 299 ? 13.913 9.607 6.880 1.00 34.57 299 GLY A C 1
ATOM 2171 O O . GLY A 1 299 ? 13.575 10.648 7.451 1.00 37.10 299 GLY A O 1
ATOM 2172 N N . GLY A 1 300 ? 15.139 9.419 6.425 1.00 26.17 300 GLY A N 1
ATOM 2173 C CA . GLY A 1 300 ? 16.132 10.458 6.605 1.00 26.07 300 GLY A CA 1
ATOM 2174 C C . GLY A 1 300 ? 16.168 11.523 5.523 1.00 29.27 300 GLY A C 1
ATOM 2175 O O . GLY A 1 300 ? 16.868 12.520 5.669 1.00 22.61 300 GLY A O 1
ATOM 2176 N N . ALA A 1 301 ? 15.420 11.328 4.436 1.00 26.55 301 ALA A N 1
ATOM 2177 C CA . ALA A 1 301 ? 15.436 12.286 3.344 1.00 25.07 301 ALA A CA 1
ATOM 2178 C C . ALA A 1 301 ? 15.181 13.719 3.796 1.00 23.50 301 ALA A C 1
ATOM 2179 O O . ALA A 1 301 ? 15.919 14.615 3.426 1.00 27.33 301 ALA A O 1
ATOM 2181 N N . ASN A 1 302 ? 14.128 13.924 4.564 1.00 27.32 302 ASN A N 1
ATOM 2182 C CA . ASN A 1 302 ? 13.806 15.263 5.049 1.00 39.41 302 ASN A CA 1
ATOM 2183 C C . ASN A 1 302 ? 14.922 15.905 5.860 1.00 40.07 302 ASN A C 1
ATOM 2184 O O . ASN A 1 302 ? 15.102 17.128 5.845 1.00 36.08 302 ASN A O 1
ATOM 2189 N N . ILE A 1 303 ? 15.674 15.076 6.564 1.00 33.20 303 ILE A N 1
ATOM 2190 C CA . ILE A 1 303 ? 16.740 15.571 7.412 1.00 35.78 303 ILE A CA 1
ATOM 2191 C C . ILE A 1 303 ? 17.950 16.036 6.616 1.00 36.59 303 ILE A C 1
ATOM 2192 O O . ILE A 1 303 ? 18.525 17.075 6.923 1.00 35.95 303 ILE A O 1
ATOM 2197 N N . HIS A 1 304 ? 18.318 15.288 5.574 1.00 32.31 304 HIS A N 1
ATOM 2198 C CA . HIS A 1 304 ? 19.512 15.628 4.804 1.00 30.68 304 HIS A CA 1
ATOM 2199 C C . HIS A 1 304 ? 19.382 16.290 3.436 1.00 26.89 304 HIS A C 1
ATOM 2200 O O . HIS A 1 304 ? 20.373 16.775 2.913 1.00 27.00 304 HIS A O 1
ATOM 2207 N N . PHE A 1 305 ? 18.184 16.310 2.857 1.00 29.69 305 PHE A N 1
ATOM 2208 C CA . PHE A 1 305 ? 18.000 16.890 1.521 1.00 32.88 305 PHE A CA 1
ATOM 2209 C C . PHE A 1 305 ? 18.564 18.315 1.375 1.00 31.35 305 PHE A C 1
ATOM 2210 O O . PHE A 1 305 ? 19.232 18.640 0.385 1.00 27.15 305 PHE A O 1
ATOM 2218 N N . ASP A 1 306 ? 18.324 19.160 2.368 1.00 37.74 306 ASP A N 1
ATOM 2219 C CA . ASP A 1 306 ? 18.837 20.523 2.308 1.00 41.40 306 ASP A CA 1
ATOM 2220 C C . ASP A 1 306 ? 20.344 20.602 2.146 1.00 39.40 306 ASP A C 1
ATOM 2221 O O . ASP A 1 306 ? 20.839 21.232 1.218 1.00 42.34 306 ASP A O 1
ATOM 2226 N N . SER A 1 307 ? 21.082 19.955 3.031 1.00 40.04 307 SER A N 1
ATOM 2227 C CA . SER A 1 307 ? 22.530 20.004 2.935 1.00 42.81 307 SER A CA 1
ATOM 2228 C C . SER A 1 307 ? 23.040 19.382 1.647 1.00 40.85 307 SER A C 1
ATOM 2229 O O . SER A 1 307 ? 23.995 19.881 1.046 1.00 33.98 307 SER A O 1
ATOM 2232 N N . LEU A 1 308 ? 22.409 18.293 1.215 1.00 34.27 308 LEU A N 1
ATOM 2233 C CA . LEU A 1 308 ? 22.824 17.641 -0.025 1.00 32.33 308 LEU A CA 1
ATOM 2234 C C . LEU A 1 308 ? 22.702 18.597 -1.194 1.00 27.68 308 LEU A C 1
ATOM 2235 O O . LEU A 1 308 ? 23.584 18.663 -2.055 1.00 27.86 308 LEU A O 1
ATOM 2240 N N . SER A 1 309 ? 21.603 19.342 -1.215 1.00 29.59 309 SER A N 1
ATOM 2241 C CA . SER A 1 309 ? 21.337 20.290 -2.286 1.00 36.24 309 SER A CA 1
ATOM 2242 C C . SER A 1 309 ? 22.390 21.385 -2.397 1.00 47.76 309 SER A C 1
ATOM 2243 O O . SER A 1 309 ? 22.603 21.929 -3.475 1.00 47.87 309 SER A O 1
ATOM 2246 N N . HIS A 1 310 ? 23.046 21.709 -1.285 1.00 50.57 310 HIS A N 1
ATOM 2247 C CA . HIS A 1 310 ? 24.080 22.736 -1.289 1.00 55.37 310 HIS A CA 1
ATOM 2248 C C . HIS A 1 310 ? 25.428 22.089 -1.536 1.00 59.13 310 HIS A C 1
ATOM 2249 O O . HIS A 1 310 ? 26.406 22.758 -1.853 1.00 61.83 310 HIS A O 1
ATOM 2256 N N . TYR A 1 311 ? 25.474 20.773 -1.389 1.00 61.97 311 TYR A N 1
ATOM 2257 C CA . TYR A 1 311 ? 26.705 20.035 -1.604 1.00 60.29 311 TYR A CA 1
ATOM 2258 C C . TYR A 1 311 ? 26.962 19.960 -3.105 1.00 56.50 311 TYR A C 1
ATOM 2259 O O . TYR A 1 311 ? 28.094 20.125 -3.561 1.00 56.63 311 TYR A O 1
ATOM 2268 N N . TYR A 1 312 ? 25.900 19.710 -3.864 1.00 50.73 312 TYR A N 1
ATOM 2269 C CA . TYR A 1 312 ? 25.968 19.645 -5.326 1.00 47.27 312 TYR A CA 1
ATOM 2270 C C . TYR A 1 312 ? 24.690 20.224 -5.897 1.00 49.42 312 TYR A C 1
ATOM 2271 O O . TYR A 1 312 ? 23.581 19.899 -5.457 1.00 38.33 312 TYR A O 1
ATOM 2280 N N . SER A 1 313 ? 24.853 21.084 -6.889 1.00 48.67 313 SER A N 1
ATOM 2281 C CA . SER A 1 313 ? 23.722 21.739 -7.511 1.00 52.14 313 SER A CA 1
ATOM 2282 C C . SER A 1 313 ? 23.130 20.965 -8.682 1.00 46.06 313 SER A C 1
ATOM 2283 O O . SER A 1 313 ? 23.824 20.230 -9.390 1.00 44.97 313 SER A O 1
ATOM 2286 N N . ASP A 1 314 ? 21.828 21.143 -8.862 1.00 42.02 314 ASP A N 1
ATOM 2287 C CA . ASP A 1 314 ? 21.085 20.539 -9.956 1.00 37.29 314 ASP A CA 1
ATOM 2288 C C . ASP A 1 314 ? 21.154 19.029 -10.109 1.00 34.19 314 ASP A C 1
ATOM 2289 O O . ASP A 1 314 ? 21.206 18.536 -11.233 1.00 32.85 314 ASP A O 1
ATOM 2294 N N . VAL A 1 315 ? 21.158 18.280 -9.015 1.00 31.24 315 VAL A N 1
ATOM 2295 C CA . VAL A 1 315 ? 21.196 16.826 -9.176 1.00 28.76 315 VAL A CA 1
ATOM 2296 C C . VAL A 1 315 ? 20.322 16.074 -8.190 1.00 24.21 315 VAL A C 1
ATOM 2297 O O . VAL A 1 315 ? 19.776 15.017 -8.516 1.00 21.99 315 VAL A O 1
ATOM 2301 N N . PHE A 1 316 ? 20.167 16.609 -6.986 1.00 21.47 316 PHE A N 1
ATOM 2302 C CA . PHE A 1 316 ? 19.354 15.928 -6.015 1.00 20.37 316 PHE A CA 1
ATOM 2303 C C . PHE A 1 316 ? 17.899 16.339 -6.145 1.00 25.95 316 PHE A C 1
ATOM 2304 O O . PHE A 1 316 ? 17.580 17.514 -6.399 1.00 22.13 316 PHE A O 1
ATOM 2312 N N . GLU A 1 317 ? 17.011 15.375 -5.946 1.00 17.77 317 GLU A N 1
ATOM 2313 C CA . GLU A 1 317 ? 15.592 15.670 -6.009 1.00 19.51 317 GLU A CA 1
ATOM 2314 C C . GLU A 1 317 ? 14.878 14.936 -4.881 1.00 19.98 317 GLU A C 1
ATOM 2315 O O . GLU A 1 317 ? 15.304 13.863 -4.462 1.00 22.34 317 GLU A O 1
ATOM 2321 N N . LYS A 1 318 ? 13.786 15.498 -4.379 1.00 18.26 318 LYS A N 1
ATOM 2322 C CA . LYS A 1 318 ? 13.033 14.837 -3.323 1.00 23.07 318 LYS A CA 1
ATOM 2323 C C . LYS A 1 318 ? 11.560 14.952 -3.661 1.00 28.53 318 LYS A C 1
ATOM 2324 O O . LYS A 1 318 ? 11.135 15.967 -4.227 1.00 25.88 318 LYS A O 1
ATOM 2330 N N . ALA A 1 319 ? 10.784 13.932 -3.297 1.00 24.34 319 ALA A N 1
ATOM 2331 C CA . ALA A 1 319 ? 9.338 13.956 -3.507 1.00 26.25 319 ALA A CA 1
ATOM 2332 C C . ALA A 1 319 ? 8.676 14.259 -2.161 1.00 30.78 319 ALA A C 1
ATOM 2333 O O . ALA A 1 319 ? 9.279 14.017 -1.116 1.00 37.46 319 ALA A O 1
ATOM 2335 N N . ASP A 1 320 ? 7.450 14.787 -2.167 1.00 37.20 320 ASP A N 1
ATOM 2336 C CA . ASP A 1 320 ? 6.738 15.041 -0.902 1.00 35.15 320 ASP A CA 1
ATOM 2337 C C . ASP A 1 320 ? 6.257 13.685 -0.381 1.00 35.74 320 ASP A C 1
ATOM 2338 O O . ASP A 1 320 ? 6.050 12.769 -1.164 1.00 38.60 320 ASP A O 1
ATOM 2343 N N . ASP A 1 321 ? 6.061 13.569 0.930 1.00 35.55 321 ASP A N 1
ATOM 2344 C CA . ASP A 1 321 ? 5.629 12.318 1.549 1.00 35.41 321 ASP A CA 1
ATOM 2345 C C . ASP A 1 321 ? 6.430 11.145 1.018 1.00 36.79 321 ASP A C 1
ATOM 2346 O O . ASP A 1 321 ? 5.863 10.222 0.427 1.00 36.46 321 ASP A O 1
ATOM 2351 N N . SER A 1 322 ? 7.744 11.193 1.226 1.00 31.74 322 SER A N 1
ATOM 2352 C CA . SER A 1 322 ? 8.650 10.140 0.779 1.00 31.02 322 SER A CA 1
ATOM 2353 C C . SER A 1 322 ? 8.186 8.742 1.213 1.00 19.77 322 SER A C 1
ATOM 2354 O O . SER A 1 322 ? 8.499 7.753 0.555 1.00 20.69 322 SER A O 1
ATOM 2357 N N . GLN A 1 323 ? 7.444 8.650 2.308 1.00 23.54 323 GLN A N 1
ATOM 2358 C CA . GLN A 1 323 ? 6.980 7.344 2.766 1.00 29.01 323 GLN A CA 1
ATOM 2359 C C . GLN A 1 323 ? 6.077 6.681 1.721 1.00 23.21 323 GLN A C 1
ATOM 2360 O O . GLN A 1 323 ? 6.067 5.458 1.593 1.00 25.45 323 GLN A O 1
ATOM 2366 N N . PHE A 1 324 ? 5.330 7.481 0.971 1.00 20.52 324 PHE A N 1
ATOM 2367 C CA . PHE A 1 324 ? 4.444 6.928 -0.054 1.00 21.54 324 PHE A CA 1
ATOM 2368 C C . PHE A 1 324 ? 5.002 6.870 -1.500 1.00 27.04 324 PHE A C 1
ATOM 2369 O O . PHE A 1 324 ? 4.293 6.464 -2.441 1.00 18.91 324 PHE A O 1
ATOM 2377 N N . SER A 1 325 ? 6.259 7.263 -1.677 1.00 24.25 325 SER A N 1
ATOM 2378 C CA . SER A 1 325 ? 6.884 7.255 -3.006 1.00 27.51 325 SER A CA 1
ATOM 2379 C C . SER A 1 325 ? 6.802 5.916 -3.721 1.00 28.21 325 SER A C 1
ATOM 2380 O O . SER A 1 325 ? 6.433 5.870 -4.895 1.00 27.42 325 SER A O 1
ATOM 2383 N N . ASN A 1 326 ? 7.173 4.835 -3.034 1.00 24.58 326 ASN A N 1
ATOM 2384 C CA . ASN A 1 326 ? 7.119 3.504 -3.650 1.00 22.20 326 ASN A CA 1
ATOM 2385 C C . ASN A 1 326 ? 5.694 3.189 -4.110 1.00 26.51 326 ASN A C 1
ATOM 2386 O O . ASN A 1 326 ? 5.473 2.807 -5.261 1.00 22.12 326 ASN A O 1
ATOM 2391 N N . VAL A 1 327 ? 4.725 3.359 -3.208 1.00 20.55 327 VAL A N 1
ATOM 2392 C CA . VAL A 1 327 ? 3.342 3.069 -3.550 1.00 24.56 327 VAL A CA 1
ATOM 2393 C C . VAL A 1 327 ? 2.822 3.909 -4.721 1.00 21.61 327 VAL A C 1
ATOM 2394 O O . VAL A 1 327 ? 2.093 3.394 -5.563 1.00 21.49 327 VAL A O 1
ATOM 2398 N N . ARG A 1 328 ? 3.169 5.195 -4.772 1.00 19.78 328 ARG A N 1
ATOM 2399 C CA . ARG A 1 328 ? 2.715 6.034 -5.877 1.00 18.53 328 ARG A CA 1
ATOM 2400 C C . ARG A 1 328 ? 3.340 5.513 -7.157 1.00 21.08 328 ARG A C 1
ATOM 2401 O O . ARG A 1 328 ? 2.730 5.600 -8.211 1.00 21.30 328 ARG A O 1
ATOM 2409 N N . GLY A 1 329 ? 4.557 4.974 -7.073 1.00 18.05 329 GLY A N 1
ATOM 2410 C CA . GLY A 1 329 ? 5.193 4.447 -8.270 1.00 19.53 329 GLY A CA 1
ATOM 2411 C C . GLY A 1 329 ? 4.539 3.145 -8.705 1.00 20.66 329 GLY A C 1
ATOM 2412 O O . GLY A 1 329 ? 4.274 2.942 -9.897 1.00 22.32 329 GLY A O 1
ATOM 2413 N N . TYR A 1 330 ? 4.285 2.252 -7.753 1.00 21.37 330 TYR A N 1
ATOM 2414 C CA . TYR A 1 330 ? 3.652 0.966 -8.064 1.00 17.31 330 TYR A CA 1
ATOM 2415 C C . TYR A 1 330 ? 2.251 1.212 -8.624 1.00 20.78 330 TYR A C 1
ATOM 2416 O O . TYR A 1 330 ? 1.804 0.501 -9.525 1.00 22.37 330 TYR A O 1
ATOM 2425 N N . GLU A 1 331 ? 1.557 2.216 -8.091 1.00 20.27 331 GLU A N 1
ATOM 2426 C CA . GLU A 1 331 ? 0.195 2.509 -8.560 1.00 19.30 331 GLU A CA 1
ATOM 2427 C C . GLU A 1 331 ? 0.156 2.807 -10.061 1.00 24.23 331 GLU A C 1
ATOM 2428 O O . GLU A 1 331 ? -0.760 2.369 -10.761 1.00 23.01 331 GLU A O 1
ATOM 2434 N N . LYS A 1 332 ? 1.150 3.535 -10.559 1.00 19.55 332 LYS A N 1
ATOM 2435 C CA . LYS A 1 332 ? 1.205 3.837 -11.992 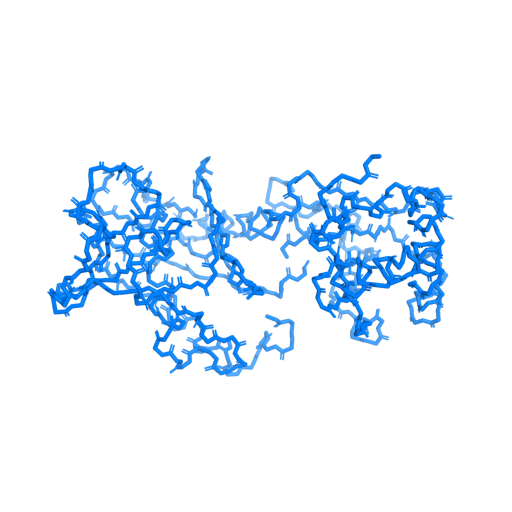1.00 22.92 332 LYS A CA 1
ATOM 2436 C C . LYS A 1 332 ? 1.306 2.549 -12.832 1.00 24.67 332 LYS A C 1
ATOM 2437 O O . LYS A 1 332 ? 0.653 2.422 -13.867 1.00 23.35 332 LYS A O 1
ATOM 2443 N N . LEU A 1 333 ? 2.114 1.597 -12.388 1.00 20.89 333 LEU A N 1
ATOM 2444 C CA . LEU A 1 333 ? 2.254 0.327 -13.099 1.00 18.69 333 LEU A CA 1
ATOM 2445 C C . LEU A 1 333 ? 0.941 -0.451 -12.973 1.00 24.11 333 LEU A C 1
ATOM 2446 O O . LEU A 1 333 ? 0.548 -1.194 -13.881 1.00 23.98 333 LEU A O 1
ATOM 2451 N N . GLY A 1 334 ? 0.273 -0.284 -11.834 1.00 22.96 334 GLY A N 1
ATOM 2452 C CA . GLY A 1 334 ? -0.995 -0.959 -11.613 1.00 18.64 334 GLY A CA 1
ATOM 2453 C C . GLY A 1 334 ? -2.051 -0.453 -12.595 1.00 23.35 334 GLY A C 1
ATOM 2454 O O . GLY A 1 334 ? -2.884 -1.237 -13.059 1.00 20.83 334 GLY A O 1
ATOM 2455 N N . GLU A 1 335 ? -2.020 0.847 -12.903 1.00 21.35 335 GLU A N 1
ATOM 2456 C CA . GLU A 1 335 ? -2.977 1.450 -13.838 1.00 28.53 335 GLU A CA 1
ATOM 2457 C C . GLU A 1 335 ? -2.803 0.833 -15.214 1.00 29.15 335 GLU A C 1
ATOM 2458 O O . GLU A 1 335 ? -3.787 0.556 -15.918 1.00 25.58 335 GLU A O 1
ATOM 2464 N N . LEU A 1 336 ? -1.541 0.636 -15.594 1.00 26.05 336 LEU A N 1
ATOM 2465 C CA . LEU A 1 336 ? -1.227 0.034 -16.881 1.00 22.96 336 LEU A CA 1
ATOM 2466 C C . LEU A 1 336 ? -1.673 -1.412 -16.870 1.00 27.35 336 LEU A C 1
ATOM 2467 O O . LEU A 1 336 ? -2.178 -1.921 -17.873 1.00 22.99 336 LEU A O 1
ATOM 2472 N N . LEU A 1 337 ? -1.498 -2.090 -15.737 1.00 23.29 337 LEU A N 1
ATOM 2473 C CA . LEU A 1 337 ? -1.934 -3.488 -15.671 1.00 26.51 337 LEU A CA 1
ATOM 2474 C C . LEU A 1 337 ? -3.470 -3.543 -15.750 1.00 20.88 337 LEU A C 1
ATOM 2475 O O . LEU A 1 337 ? -4.050 -4.474 -16.336 1.00 29.86 337 LEU A O 1
ATOM 2480 N N . LYS A 1 338 ? -4.125 -2.551 -15.164 1.00 20.50 338 LYS A N 1
ATOM 2481 C CA . LYS A 1 338 ? -5.582 -2.478 -15.182 1.00 31.39 338 LYS A CA 1
ATOM 2482 C C . LYS A 1 338 ? -6.080 -2.318 -16.627 1.00 35.61 338 LYS A C 1
ATOM 2483 O O . LYS A 1 338 ? -7.088 -2.905 -17.019 1.00 28.07 338 LYS A O 1
ATOM 2489 N N . ASN A 1 339 ? -5.384 -1.520 -17.422 1.00 32.14 339 ASN A N 1
ATOM 2490 C CA . ASN A 1 339 ? -5.809 -1.361 -18.811 1.00 36.80 339 ASN A CA 1
ATOM 2491 C C . ASN A 1 339 ? -5.619 -2.682 -19.547 1.00 40.62 339 ASN A C 1
ATOM 2492 O O . ASN A 1 339 ? -6.499 -3.120 -20.288 1.00 38.92 339 ASN A O 1
ATOM 2497 N N . LYS A 1 340 ? -4.478 -3.329 -19.334 1.00 33.65 340 LYS A N 1
ATOM 2498 C CA . LYS A 1 340 ? -4.229 -4.596 -20.006 1.00 43.62 340 LYS A CA 1
ATOM 2499 C C . LYS A 1 340 ? -5.359 -5.590 -19.733 1.00 47.96 340 LYS A C 1
ATOM 2500 O O . LYS A 1 340 ? -5.759 -6.354 -20.615 1.00 52.14 340 LYS A O 1
ATOM 2506 N N . VAL A 1 341 ? -5.884 -5.548 -18.513 1.00 46.82 341 VAL A N 1
ATOM 2507 C CA . VAL A 1 341 ? -6.960 -6.432 -18.083 1.00 48.84 341 VAL A CA 1
ATOM 2508 C C . VAL A 1 341 ? -8.337 -6.035 -18.624 1.00 53.25 341 VAL A C 1
ATOM 2509 O O . VAL A 1 341 ? -9.163 -6.901 -18.954 1.00 53.09 341 VAL A O 1
ATOM 2513 N N . GLU A 1 342 ? -8.589 -4.733 -18.725 1.00 51.03 342 GLU A N 1
ATOM 2514 C CA . GLU A 1 342 ? -9.881 -4.262 -19.220 1.00 53.34 342 GLU A CA 1
ATOM 2515 C C . GLU A 1 342 ? -10.006 -4.498 -20.723 1.00 54.99 342 GLU A C 1
ATOM 2516 O O . GLU A 1 342 ? -11.099 -4.443 -21.287 1.00 60.45 342 GLU A O 1
ATOM 2522 N N . GLN A 1 343 ? -8.878 -4.778 -21.362 1.00 51.76 343 GLN A N 1
ATOM 2523 C CA . GLN A 1 343 ? -8.862 -5.082 -22.781 1.00 60.99 343 GLN A CA 1
ATOM 2524 C C . GLN A 1 343 ? -9.335 -6.522 -22.942 1.00 64.39 343 GLN A C 1
ATOM 2525 O O . GLN A 1 343 ? -8.492 -7.383 -23.271 1.00 66.06 343 GLN A O 1
#

Secondary structure (DSSP, 8-state):
--EE--EEE-SSEEEEEETTEEEEEESEEEE--SS--SSTTTS----S-EEEEETT-TT--EEESTTHHHH-S--EEPP-STTGGGSHHHHHHHHHHHHHHHTTS-SSEEEEEEEE--GGGTTSHHHHHHHHHHSS-EEEEETTEEEEEEEEEEEE-----HHHH---TT---HHHHT-EEEEEEE-SS-EEEEEEE--B-GGG-EEES--HHHHHHHHHHHT--HHHHHS----HHHHHHHHHHHHHH--HHHHHT--TTS-SEEEEESTTHHHHHHHHHHHSSS-EE--SSGGGHHHHHHHHHHHHHHHHHH-